Protein AF-A0A9D4ADE6-F1 (afdb_monomer)

InterPro domains:
  IPR025558 Domain of unknown function DUF4283 [PF14111] (2-45)
  IPR040256 Uncharacterized protein At4g02000-like [PTHR31286] (1-154)

Organism: NCBI:txid47602

Solvent-accessible surface area (backbone atoms only — not comparable to full-atom values): 11935 Å² total; per-residue (Å²): 85,83,62,52,86,92,42,68,57,83,88,74,94,46,69,69,59,47,49,46,61,66,66,76,55,84,42,73,58,96,92,38,82,46,88,75,76,80,92,55,93,86,67,56,60,85,54,95,62,59,67,68,59,54,52,51,52,49,56,58,38,47,75,69,19,57,64,77,44,80,40,81,69,80,61,93,85,62,95,69,90,64,78,48,66,46,56,55,64,67,64,93,41,57,54,76,36,65,48,77,56,96,90,41,80,43,82,42,64,39,73,95,60,96,42,58,10,49,80,68,32,30,54,80,42,47,56,92,75,34,70,67,63,60,52,54,56,54,61,64,64,65,76,78,73,84,85,88,85,88,88,87,88,86,77,92,71,83,70,73,79,78,77,75,55,89,72,60,40,52,76,76,38,44,62,79,83,86,125

Secondary structure (DSSP, 8-state):
-B-STT-B----S-HHHHHHHHHS--EEETTEEE------TT--TT-SS-HHHHHHHHHHHHHHSEEEEEE----TT------EEEEE--TTS----EEEETTEEEE-PBSS---B-TTT--BSS-GGG-HHHHHHHHHHHTTSS--------------------TTSS-GGGB-----

Sequence (179 aa):
MDIDNGYYLAKFQNLTDLEKVLSQGPWIVYEQYLTVQPWSIEFSPLQLYPDMVIKILWEIGGIIGRVAKLDFNTNNGVRDRFTRMAAYVNLGKALISQILINGVLQKIEYEYLPTVCFSCGHYGYNQEICPNLVKDQRRTTEDITGEKMIQENRPEQRESTVITNSNAYGPWMLVERRN

Radius of gyration: 24.68 Å; Cα contacts (8 Å, |Δi|>4): 161; chains: 1; bounding box: 54×47×75 Å

Mean predicted aligned error: 14.04 Å

Foldseek 3Di:
DDPDLPDDDDDDPDPVVVCCVQPVDFDADPNDTDDDDDDDPPDDSPDPDDPVVVVVVCVVVVVQAHWDDKDPDPDPDDPDPDIDTDHDHDLVAAGQQWDADPNDIDGAADEPQPAAAQQGRHGDHYVVPDPVVVVVVVVVVVPPDDDDDDDDDDDDDPDPPPPPPVRRGDPRNYDDDPD

pLDDT: mean 76.36, std 19.89, range [29.14, 95.44]

Structure (mmCIF, N/CA/C/O backbone):
data_AF-A0A9D4ADE6-F1
#
_entry.id   AF-A0A9D4ADE6-F1
#
loop_
_atom_site.group_PDB
_atom_site.id
_atom_site.type_symbol
_atom_site.label_atom_id
_atom_site.label_alt_id
_atom_site.label_comp_id
_atom_site.label_asym_id
_atom_site.label_entity_id
_atom_site.label_seq_id
_atom_site.pdbx_PDB_ins_code
_atom_site.Cartn_x
_atom_site.Cartn_y
_atom_site.Cartn_z
_atom_site.occupancy
_atom_site.B_iso_or_equiv
_atom_site.auth_seq_id
_atom_site.auth_comp_id
_atom_site.auth_asym_id
_atom_site.auth_atom_id
_atom_site.pdbx_PDB_mode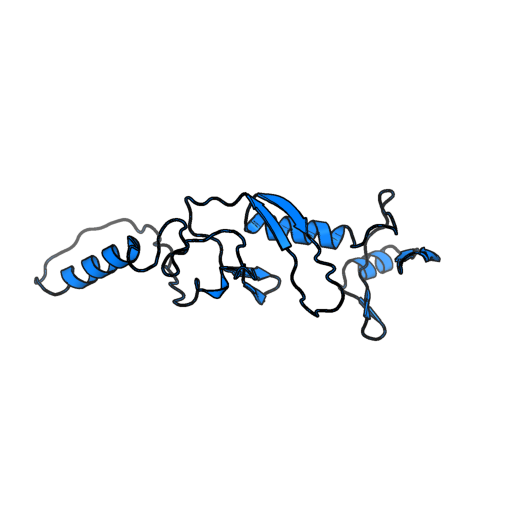l_num
ATOM 1 N N . MET A 1 1 ? 13.251 -8.673 -28.484 1.00 86.44 1 MET A N 1
ATOM 2 C CA . MET A 1 1 ? 12.392 -9.777 -28.958 1.00 86.44 1 MET A CA 1
ATOM 3 C C . MET A 1 1 ? 11.053 -9.613 -28.273 1.00 86.44 1 MET A C 1
ATOM 5 O O . MET A 1 1 ? 11.057 -9.477 -27.059 1.00 86.44 1 MET A O 1
ATOM 9 N N . ASP A 1 2 ? 9.965 -9.525 -29.031 1.00 89.69 2 ASP A N 1
ATOM 10 C CA . ASP A 1 2 ? 8.607 -9.513 -28.471 1.00 89.69 2 ASP A CA 1
ATOM 11 C C . ASP A 1 2 ? 8.291 -10.897 -27.879 1.00 89.69 2 ASP A C 1
ATOM 13 O O . ASP A 1 2 ? 8.692 -11.909 -28.462 1.00 89.69 2 ASP A O 1
ATOM 17 N N . ILE A 1 3 ? 7.678 -10.927 -26.696 1.00 88.25 3 ILE A N 1
ATOM 18 C CA . ILE A 1 3 ? 7.304 -12.147 -25.965 1.00 88.25 3 ILE A CA 1
ATOM 19 C C . ILE A 1 3 ? 5.828 -12.126 -25.524 1.00 88.25 3 ILE A C 1
ATOM 21 O O . ILE A 1 3 ? 5.476 -12.799 -24.556 1.00 88.25 3 ILE A O 1
ATOM 25 N N . ASP A 1 4 ? 4.989 -11.380 -26.252 1.00 83.19 4 ASP A N 1
ATOM 26 C CA . ASP A 1 4 ? 3.543 -11.193 -26.064 1.00 83.19 4 ASP A CA 1
ATOM 27 C C . ASP A 1 4 ? 3.136 -10.306 -24.870 1.00 83.19 4 ASP A C 1
ATOM 29 O O . ASP A 1 4 ? 3.925 -9.970 -23.986 1.00 83.19 4 ASP A O 1
ATOM 33 N N . ASN A 1 5 ? 1.864 -9.880 -24.864 1.00 82.56 5 ASN A N 1
ATOM 34 C CA . ASN A 1 5 ? 1.231 -9.044 -23.830 1.00 82.56 5 ASN A CA 1
ATOM 35 C C . ASN A 1 5 ? 1.978 -7.735 -23.503 1.00 82.56 5 ASN A C 1
ATOM 37 O O . ASN A 1 5 ? 1.925 -7.237 -22.381 1.00 82.56 5 ASN A O 1
ATOM 41 N N . GLY A 1 6 ? 2.657 -7.149 -24.496 1.00 82.12 6 GLY A N 1
ATOM 42 C CA . GLY A 1 6 ? 3.393 -5.893 -24.329 1.00 82.12 6 GLY A CA 1
ATOM 43 C C . GLY A 1 6 ? 4.728 -6.041 -23.595 1.00 82.12 6 GLY A C 1
ATOM 44 O O . GLY A 1 6 ? 5.323 -5.033 -23.211 1.00 82.12 6 GLY A O 1
ATOM 45 N N . TYR A 1 7 ? 5.213 -7.273 -23.413 1.00 85.81 7 TYR A N 1
ATOM 46 C CA . TYR A 1 7 ? 6.524 -7.558 -22.847 1.00 85.81 7 TYR A CA 1
ATOM 47 C C . TYR A 1 7 ? 7.576 -7.771 -23.936 1.00 85.81 7 TYR A C 1
ATOM 49 O O . TYR A 1 7 ? 7.329 -8.370 -24.979 1.00 85.81 7 TYR A O 1
ATOM 57 N N . TYR A 1 8 ? 8.798 -7.318 -23.657 1.00 88.94 8 TYR A N 1
ATOM 58 C CA . TYR A 1 8 ? 9.921 -7.428 -24.580 1.00 88.94 8 TYR A CA 1
ATOM 59 C C . TYR A 1 8 ? 11.164 -7.927 -23.851 1.00 88.94 8 TYR A C 1
ATOM 61 O O . TYR A 1 8 ? 11.533 -7.422 -22.792 1.00 88.94 8 TYR A O 1
ATOM 69 N N . LEU A 1 9 ? 11.861 -8.885 -24.459 1.00 90.62 9 LEU A N 1
ATOM 70 C CA . LEU A 1 9 ? 13.174 -9.331 -24.017 1.00 90.62 9 LEU A CA 1
ATOM 71 C C . LEU A 1 9 ? 14.273 -8.506 -24.698 1.00 90.62 9 LEU A C 1
ATOM 73 O O . LEU A 1 9 ? 14.378 -8.485 -25.932 1.00 90.62 9 LEU A O 1
ATOM 77 N N . ALA A 1 10 ? 15.117 -7.872 -23.887 1.00 90.88 10 ALA A N 1
ATOM 78 C CA . ALA A 1 10 ? 16.318 -7.167 -24.318 1.00 90.88 10 ALA A CA 1
ATOM 79 C C . ALA A 1 10 ? 17.566 -7.904 -23.816 1.00 90.88 10 ALA A C 1
ATOM 81 O O . ALA A 1 10 ? 17.638 -8.306 -22.656 1.00 90.88 10 ALA A O 1
ATOM 82 N N . LYS A 1 11 ? 18.557 -8.084 -24.695 1.00 92.69 11 LYS A N 1
ATOM 83 C CA . LYS A 1 11 ? 19.847 -8.696 -24.359 1.00 92.69 11 LYS A CA 1
ATOM 84 C C . LYS A 1 11 ? 20.942 -7.648 -24.493 1.00 92.69 11 LYS A C 1
ATOM 86 O O . LYS A 1 11 ? 21.087 -7.045 -25.552 1.00 92.69 11 LYS A O 1
ATOM 91 N N . PHE A 1 12 ? 21.730 -7.483 -23.440 1.00 92.00 12 PHE A N 1
ATOM 92 C CA . PHE A 1 12 ? 22.852 -6.552 -23.400 1.00 92.00 12 PHE A CA 1
ATOM 93 C C . PHE A 1 12 ? 24.166 -7.317 -23.565 1.00 92.00 12 PHE A C 1
ATOM 95 O O . PHE A 1 12 ? 24.319 -8.419 -23.039 1.00 92.00 12 PHE A O 1
ATOM 102 N N . GLN A 1 13 ? 25.106 -6.748 -24.320 1.00 94.38 13 GLN A N 1
ATOM 103 C CA . GLN A 1 13 ? 26.466 -7.291 -24.454 1.00 94.38 13 GLN A CA 1
ATOM 104 C C . GLN A 1 13 ? 27.413 -6.735 -23.382 1.00 94.38 13 GLN A C 1
ATOM 106 O O . GLN A 1 13 ? 28.412 -7.368 -23.057 1.00 94.38 13 GLN A O 1
ATOM 111 N N . ASN A 1 14 ? 27.089 -5.563 -22.832 1.00 95.44 14 ASN A N 1
ATOM 112 C CA . ASN A 1 14 ? 27.882 -4.860 -21.837 1.00 95.44 14 ASN A CA 1
ATOM 113 C C . ASN A 1 14 ? 27.137 -4.824 -20.497 1.00 95.44 14 ASN A C 1
ATOM 115 O O . ASN A 1 14 ? 25.989 -4.378 -20.434 1.00 95.44 14 ASN A O 1
ATOM 119 N N . LEU A 1 15 ? 27.806 -5.269 -19.431 1.00 93.00 15 LEU A N 1
ATOM 120 C CA . LEU A 1 15 ? 27.272 -5.250 -18.069 1.00 93.00 15 LEU A CA 1
ATOM 121 C C . LEU A 1 15 ? 26.939 -3.821 -17.616 1.00 93.00 15 LEU A C 1
ATOM 123 O O . LEU A 1 15 ? 25.891 -3.597 -17.025 1.00 93.00 15 LEU A O 1
ATOM 127 N N . THR A 1 16 ? 27.781 -2.847 -17.962 1.00 94.75 16 THR A N 1
ATOM 128 C CA . THR A 1 16 ? 27.583 -1.441 -17.596 1.00 94.75 16 THR A CA 1
ATOM 129 C C . THR A 1 16 ? 26.286 -0.883 -18.177 1.00 94.75 16 THR A C 1
ATOM 131 O O . THR A 1 16 ? 25.595 -0.109 -17.522 1.00 94.75 16 THR A O 1
ATOM 134 N N . ASP A 1 17 ? 25.927 -1.271 -19.403 1.00 93.00 17 ASP A N 1
ATOM 135 C CA . ASP A 1 17 ? 24.688 -0.806 -20.033 1.00 93.00 17 ASP A CA 1
ATOM 136 C C . ASP A 1 17 ? 23.465 -1.480 -19.405 1.00 93.00 17 ASP A C 1
ATOM 138 O O . ASP A 1 17 ? 22.466 -0.810 -19.150 1.00 93.00 17 ASP A O 1
ATOM 142 N N . LEU A 1 18 ? 23.567 -2.772 -19.072 1.00 90.94 18 LEU A N 1
ATOM 143 C CA . LEU A 1 18 ? 22.539 -3.478 -18.306 1.00 90.94 18 LEU A CA 1
ATOM 144 C C . LEU A 1 18 ? 22.307 -2.814 -16.939 1.00 90.94 18 LEU A C 1
ATOM 146 O O . LEU A 1 18 ? 21.165 -2.550 -16.572 1.00 90.94 18 LEU A O 1
ATOM 150 N N . GLU A 1 19 ? 23.376 -2.513 -16.200 1.00 90.88 19 GLU A N 1
ATOM 151 C CA . GLU A 1 19 ? 23.294 -1.859 -14.892 1.00 90.88 19 GLU A CA 1
ATOM 152 C C . GLU A 1 19 ? 22.664 -0.473 -14.990 1.00 90.88 19 GLU A C 1
ATOM 154 O O . GLU A 1 19 ? 21.792 -0.142 -14.186 1.00 90.88 19 GLU A O 1
ATOM 159 N N . LYS A 1 20 ? 23.038 0.330 -15.993 1.00 90.94 20 LYS A N 1
ATOM 160 C CA . LYS A 1 20 ? 22.393 1.627 -16.243 1.00 90.94 20 LYS A CA 1
ATOM 161 C C . LYS A 1 20 ? 20.901 1.464 -16.505 1.00 90.94 20 LYS A C 1
ATOM 163 O O . LYS A 1 20 ? 20.105 2.174 -15.900 1.00 90.94 20 LYS A O 1
ATOM 168 N N . VAL A 1 21 ? 20.522 0.511 -17.355 1.00 89.69 21 VAL A N 1
ATOM 169 C CA . VAL A 1 21 ? 19.117 0.263 -17.698 1.00 89.69 21 VAL A CA 1
ATOM 170 C C . VAL A 1 21 ? 18.300 -0.208 -16.486 1.00 89.69 21 VAL A C 1
ATOM 172 O O . VAL A 1 21 ? 17.149 0.194 -16.332 1.00 89.69 21 VAL A O 1
ATOM 175 N N . LEU A 1 22 ? 18.893 -0.991 -15.582 1.00 88.00 22 LEU A N 1
ATOM 176 C CA . LEU A 1 22 ? 18.226 -1.455 -14.361 1.00 88.00 22 LEU A CA 1
ATOM 177 C C . LEU A 1 22 ? 18.173 -0.405 -13.238 1.00 88.00 22 LEU A C 1
ATOM 179 O O . LEU A 1 22 ? 17.222 -0.401 -12.461 1.00 88.00 22 LEU A O 1
ATOM 183 N N . SER A 1 23 ? 19.182 0.463 -13.120 1.00 85.44 23 SER A N 1
ATOM 184 C CA . SER A 1 23 ? 19.344 1.366 -11.966 1.00 85.44 23 SER A CA 1
ATOM 185 C C . SER A 1 23 ? 18.889 2.804 -12.202 1.00 85.44 23 SER A C 1
ATOM 187 O O . SER A 1 23 ? 18.510 3.480 -11.248 1.00 85.44 23 SER A O 1
ATOM 189 N N . GLN A 1 24 ? 18.907 3.295 -13.445 1.00 84.44 24 GLN A N 1
ATOM 190 C CA . GLN A 1 24 ? 18.664 4.716 -13.740 1.00 84.44 24 GLN A CA 1
ATOM 191 C C . GLN A 1 24 ? 17.183 5.098 -13.845 1.00 84.44 24 GLN A C 1
ATOM 193 O O . GLN A 1 24 ? 16.857 6.231 -14.193 1.00 84.44 24 GLN A O 1
ATOM 198 N N . GLY A 1 25 ? 16.293 4.200 -13.429 1.00 68.31 25 GLY A N 1
ATOM 199 C CA . GLY A 1 25 ? 14.941 4.562 -13.030 1.00 68.31 25 GLY A CA 1
ATOM 200 C C . GLY A 1 25 ? 13.861 4.243 -14.059 1.00 68.31 25 GLY A C 1
ATOM 201 O O . GLY A 1 25 ? 14.092 3.499 -15.012 1.00 68.31 25 GLY A O 1
ATOM 202 N N . PRO A 1 26 ? 12.637 4.741 -13.819 1.00 69.62 26 PRO A N 1
ATOM 203 C CA . PRO A 1 26 ? 11.502 4.458 -14.679 1.00 69.62 26 PRO A CA 1
ATOM 204 C C . PRO A 1 26 ? 11.725 5.086 -16.055 1.00 69.62 26 PRO A C 1
ATOM 206 O O . PRO A 1 26 ? 11.935 6.293 -16.183 1.00 69.62 26 PRO A O 1
ATOM 209 N N . TRP A 1 27 ? 11.661 4.256 -17.089 1.00 86.44 27 TRP A N 1
ATOM 210 C CA . TRP A 1 27 ? 11.875 4.679 -18.465 1.00 86.44 27 TRP A CA 1
ATOM 211 C C . TRP A 1 27 ? 10.563 5.211 -19.034 1.00 86.44 27 TRP A C 1
ATOM 213 O O . TRP A 1 27 ? 9.525 4.568 -18.899 1.00 86.44 27 TRP A O 1
ATOM 223 N N . ILE A 1 28 ? 10.597 6.379 -19.673 1.00 84.44 28 ILE A N 1
ATOM 224 C CA . ILE A 1 28 ? 9.444 6.929 -20.392 1.00 84.44 28 ILE A CA 1
ATOM 225 C C . ILE A 1 28 ? 9.796 6.972 -21.872 1.00 84.44 28 ILE A C 1
ATOM 227 O O . ILE A 1 28 ? 10.774 7.608 -22.264 1.00 84.44 28 ILE A O 1
ATOM 231 N N . VAL A 1 29 ? 8.991 6.307 -22.694 1.00 83.94 29 VAL A N 1
ATOM 232 C CA . VAL A 1 29 ? 9.131 6.302 -24.152 1.00 83.94 29 VAL A CA 1
ATOM 233 C C . VAL A 1 29 ? 7.770 6.652 -24.738 1.00 83.94 29 VAL A C 1
ATOM 235 O O . VAL A 1 29 ? 6.783 5.999 -24.425 1.00 83.94 29 VAL A O 1
ATOM 238 N N . TYR A 1 30 ? 7.701 7.721 -25.536 1.00 85.06 30 TYR A N 1
ATOM 239 C CA . TYR A 1 30 ? 6.442 8.249 -26.088 1.00 85.06 30 TYR A CA 1
ATOM 240 C C . TYR A 1 30 ? 5.331 8.431 -25.037 1.00 85.06 30 TYR A C 1
ATOM 242 O O . TYR A 1 30 ? 4.198 8.008 -25.241 1.00 85.06 30 TYR A O 1
ATOM 250 N N . GLU A 1 31 ? 5.674 9.035 -23.893 1.00 82.44 31 GLU A N 1
ATOM 251 C CA . GLU A 1 31 ? 4.751 9.284 -22.766 1.00 82.44 31 GLU A CA 1
ATOM 252 C C . GLU A 1 31 ? 4.188 8.016 -22.095 1.00 82.44 31 GLU A C 1
ATOM 254 O O . GLU A 1 31 ? 3.309 8.096 -21.237 1.00 82.44 31 GLU A O 1
ATOM 259 N N . GLN A 1 32 ? 4.726 6.841 -22.429 1.00 78.00 32 GLN A N 1
ATOM 260 C CA . GLN A 1 32 ? 4.387 5.573 -21.794 1.00 78.00 32 GLN A CA 1
ATOM 261 C C . GLN A 1 32 ? 5.502 5.138 -20.846 1.00 78.00 32 GLN A C 1
ATOM 263 O O . GLN A 1 32 ? 6.686 5.193 -21.184 1.00 78.00 32 GLN A O 1
ATOM 268 N N . TYR A 1 33 ? 5.114 4.692 -19.652 1.00 82.38 33 TYR A N 1
ATOM 269 C CA . TYR A 1 33 ? 6.042 4.142 -18.671 1.00 82.38 33 TYR A CA 1
ATOM 270 C C . TYR A 1 33 ? 6.431 2.714 -19.045 1.00 82.38 33 TYR A C 1
ATOM 272 O O . TYR A 1 33 ? 5.575 1.850 -19.224 1.00 82.38 33 TYR A O 1
ATOM 280 N N . LEU A 1 34 ? 7.731 2.457 -19.086 1.00 84.12 34 LEU A N 1
ATOM 281 C CA . LEU A 1 34 ? 8.311 1.134 -19.228 1.00 84.12 34 LEU A CA 1
ATOM 282 C C . LEU A 1 34 ? 8.868 0.691 -17.879 1.00 84.12 34 LEU A C 1
ATOM 284 O O . LEU A 1 34 ? 9.683 1.374 -17.253 1.00 84.12 34 LEU A O 1
ATOM 288 N N . THR A 1 35 ? 8.434 -0.488 -17.449 1.00 82.69 35 THR A N 1
ATOM 289 C CA . THR A 1 35 ? 9.023 -1.171 -16.299 1.00 82.69 35 THR A CA 1
ATOM 290 C C . THR A 1 35 ? 10.087 -2.125 -16.810 1.00 82.69 35 THR A C 1
ATOM 292 O O . THR A 1 35 ? 9.816 -2.959 -17.672 1.00 82.69 35 THR A O 1
ATOM 295 N N . VAL A 1 36 ? 11.297 -2.004 -16.277 1.00 87.50 36 VAL A N 1
ATOM 296 C CA . VAL A 1 36 ? 12.418 -2.884 -16.603 1.00 87.50 36 VAL A CA 1
ATOM 297 C C . VAL A 1 36 ? 12.705 -3.746 -15.384 1.00 87.50 36 VAL A C 1
ATOM 299 O O . VAL A 1 36 ? 12.769 -3.244 -14.266 1.00 87.50 36 VAL A O 1
ATOM 302 N N . GLN A 1 37 ? 12.895 -5.044 -15.602 1.00 85.69 37 GLN A N 1
ATOM 303 C CA . GLN A 1 37 ? 13.350 -5.974 -14.575 1.00 85.69 37 GLN A CA 1
ATOM 304 C C . GLN A 1 37 ? 14.353 -6.974 -15.166 1.00 85.69 37 GLN A C 1
ATOM 306 O O . GLN A 1 37 ? 14.330 -7.210 -16.379 1.00 85.69 37 GLN A O 1
ATOM 311 N N . PRO A 1 38 ? 15.228 -7.580 -14.343 1.00 88.56 38 PRO A N 1
ATOM 312 C CA . PRO A 1 38 ? 16.053 -8.700 -14.776 1.00 88.56 38 PRO A CA 1
ATOM 313 C C . PRO A 1 38 ? 15.187 -9.851 -15.296 1.00 88.56 38 PRO A C 1
ATOM 315 O O . PRO A 1 38 ? 14.091 -10.095 -14.790 1.00 88.56 38 PRO A O 1
ATOM 318 N N . TRP A 1 39 ? 15.689 -10.577 -16.293 1.00 86.88 39 TRP A N 1
ATOM 319 C CA . TRP A 1 39 ? 15.002 -11.768 -16.781 1.00 86.88 39 TRP A CA 1
ATOM 320 C C . TRP A 1 39 ? 14.937 -12.839 -15.683 1.00 86.88 39 TRP A C 1
ATOM 322 O O . TRP A 1 39 ? 15.930 -13.096 -15.001 1.00 86.88 39 TRP A O 1
ATOM 332 N N . SER A 1 40 ? 13.772 -13.472 -15.544 1.00 83.25 40 SER A N 1
ATOM 333 C CA . SER A 1 40 ? 13.529 -14.585 -14.628 1.00 83.25 40 SER A CA 1
ATOM 334 C C . SER A 1 40 ? 12.921 -15.752 -15.397 1.00 83.25 40 SER A C 1
ATOM 336 O O . SER A 1 40 ? 12.081 -15.545 -16.270 1.00 83.25 40 SER A O 1
ATOM 338 N N . ILE A 1 41 ? 13.304 -16.980 -15.045 1.00 84.44 41 ILE A N 1
ATOM 339 C CA . ILE A 1 41 ? 12.688 -18.196 -15.596 1.00 84.44 41 ILE A CA 1
ATOM 340 C C . ILE A 1 41 ? 11.230 -18.369 -15.143 1.00 84.44 41 ILE A C 1
ATOM 342 O O . ILE A 1 41 ? 10.451 -19.035 -15.814 1.00 84.44 41 ILE A O 1
ATOM 346 N N . GLU A 1 42 ? 10.862 -17.747 -14.021 1.00 82.81 42 GLU A N 1
ATOM 347 C CA . GLU A 1 42 ? 9.503 -17.750 -13.467 1.00 82.81 42 GLU A CA 1
ATOM 348 C C . GLU A 1 42 ? 8.598 -16.708 -14.144 1.00 82.81 42 GLU A C 1
ATOM 350 O O . GLU A 1 42 ? 7.398 -16.664 -13.880 1.00 82.81 42 GLU A O 1
ATOM 355 N N . PHE A 1 43 ? 9.159 -15.873 -15.028 1.00 82.69 43 PHE A N 1
ATOM 356 C CA . PHE A 1 43 ? 8.407 -14.846 -15.736 1.00 82.69 43 PHE A CA 1
ATOM 357 C C . PHE A 1 43 ? 7.341 -15.469 -16.646 1.00 82.69 43 PHE A C 1
ATOM 359 O O . PHE A 1 43 ? 7.635 -16.337 -17.471 1.00 82.69 43 PHE A O 1
ATOM 366 N N . SER A 1 44 ? 6.113 -14.955 -16.555 1.00 81.12 44 SER A N 1
ATOM 367 C CA . SER A 1 44 ? 5.015 -15.324 -17.443 1.00 81.12 44 SER A CA 1
ATOM 368 C C . SER A 1 44 ? 4.402 -14.075 -18.076 1.00 81.12 44 SER A C 1
ATOM 370 O O . SER A 1 44 ? 3.949 -13.196 -17.343 1.00 81.12 44 SER A O 1
ATOM 372 N N . PRO A 1 45 ? 4.292 -13.996 -19.416 1.00 77.88 45 PRO A N 1
ATOM 373 C CA . PRO A 1 45 ? 3.636 -12.867 -20.076 1.00 77.88 45 PRO A CA 1
ATOM 374 C C . PRO A 1 45 ? 2.133 -12.808 -19.770 1.00 77.88 45 PRO A C 1
ATOM 376 O O . PRO A 1 45 ? 1.498 -11.785 -19.995 1.00 77.88 45 PRO A O 1
ATOM 379 N N . LEU A 1 46 ? 1.540 -13.884 -19.238 1.00 78.19 46 LEU A N 1
ATOM 380 C CA . LEU A 1 46 ? 0.140 -13.918 -18.801 1.00 78.19 46 LEU A CA 1
ATOM 381 C C . LEU A 1 46 ? -0.090 -13.198 -17.463 1.00 78.19 46 LEU A C 1
ATOM 383 O O . LEU A 1 46 ? -1.236 -13.015 -17.051 1.00 78.19 46 LEU A O 1
ATOM 387 N N . GLN A 1 47 ? 0.977 -12.812 -16.764 1.00 72.31 47 GLN A N 1
ATOM 388 C CA . GLN A 1 47 ? 0.872 -12.066 -15.522 1.00 72.31 47 GLN A CA 1
ATOM 389 C C . GLN A 1 47 ? 0.440 -10.625 -15.816 1.00 72.31 47 GLN A C 1
ATOM 391 O O . GLN A 1 47 ? 1.063 -9.925 -16.604 1.00 72.31 47 GLN A O 1
ATOM 396 N N . LEU A 1 48 ? -0.633 -10.169 -15.166 1.00 68.00 48 LEU A N 1
ATOM 397 C CA . LEU A 1 48 ? -1.216 -8.842 -15.412 1.00 68.00 48 LEU A CA 1
ATOM 398 C C . LEU A 1 48 ? -0.326 -7.681 -14.932 1.00 68.00 48 LEU A C 1
ATOM 400 O O . LEU A 1 48 ? -0.497 -6.550 -15.382 1.00 68.00 48 LEU A O 1
ATOM 404 N N . TYR A 1 49 ? 0.604 -7.949 -14.008 1.00 73.38 49 TYR A N 1
ATOM 405 C CA . TYR A 1 49 ? 1.481 -6.948 -13.402 1.00 73.38 49 TYR A CA 1
ATOM 406 C C . TYR A 1 49 ? 2.895 -7.507 -13.213 1.00 73.38 49 TYR A C 1
ATOM 408 O O . TYR A 1 49 ? 3.026 -8.670 -12.829 1.00 73.38 49 TYR A O 1
ATOM 416 N N . PRO A 1 50 ? 3.954 -6.699 -13.410 1.00 74.81 50 PRO A N 1
ATOM 417 C CA . PRO A 1 50 ? 5.323 -7.129 -13.134 1.00 74.81 50 PRO A CA 1
ATOM 418 C C . PRO A 1 50 ? 5.511 -7.562 -11.671 1.00 74.81 50 PRO A C 1
ATOM 420 O O . PRO A 1 50 ? 5.032 -6.884 -10.758 1.00 74.81 50 PRO A O 1
ATOM 423 N N . ASP A 1 51 ? 6.292 -8.619 -11.433 1.00 76.38 51 ASP A N 1
ATOM 424 C CA . ASP A 1 51 ? 6.623 -9.115 -10.085 1.00 76.38 51 ASP A CA 1
ATOM 425 C C . ASP A 1 51 ? 7.155 -8.026 -9.156 1.00 76.38 51 ASP A C 1
ATOM 427 O O . ASP A 1 51 ? 6.853 -8.008 -7.964 1.00 76.38 51 ASP A O 1
ATOM 431 N N . MET A 1 52 ? 7.939 -7.090 -9.696 1.00 76.81 52 MET A N 1
ATOM 432 C CA . MET A 1 52 ? 8.464 -5.967 -8.926 1.00 76.81 52 MET A CA 1
ATOM 433 C C . MET A 1 52 ? 7.346 -5.092 -8.344 1.00 76.81 52 MET A C 1
ATOM 435 O O . MET A 1 52 ? 7.427 -4.697 -7.183 1.00 76.81 52 MET A O 1
ATOM 439 N N . VAL A 1 53 ? 6.281 -4.834 -9.110 1.00 79.94 53 VAL A N 1
ATOM 440 C CA . VAL A 1 53 ? 5.123 -4.052 -8.647 1.00 79.94 53 VAL A CA 1
ATOM 441 C C . VAL A 1 53 ? 4.407 -4.797 -7.524 1.00 79.94 53 VAL A C 1
ATOM 443 O O . VAL A 1 53 ? 4.101 -4.208 -6.489 1.00 79.94 53 VAL A O 1
ATOM 446 N N . ILE A 1 54 ? 4.205 -6.106 -7.692 1.00 83.44 54 ILE A N 1
ATOM 447 C CA . ILE A 1 54 ? 3.594 -6.969 -6.674 1.00 83.44 54 ILE A CA 1
ATOM 448 C C . ILE A 1 54 ? 4.428 -6.941 -5.386 1.00 83.44 54 ILE A C 1
ATOM 450 O O . ILE A 1 54 ? 3.878 -6.702 -4.313 1.00 83.44 54 ILE A O 1
ATOM 454 N N . LYS A 1 55 ? 5.752 -7.117 -5.480 1.00 85.94 55 LYS A N 1
ATOM 455 C CA . LYS A 1 55 ? 6.670 -7.082 -4.329 1.00 85.94 55 LYS A CA 1
ATOM 456 C C . LYS A 1 55 ? 6.623 -5.741 -3.597 1.00 85.94 55 LYS A C 1
ATOM 458 O O . LYS A 1 55 ? 6.476 -5.729 -2.381 1.00 85.94 55 LYS A O 1
ATOM 463 N N . ILE A 1 56 ? 6.671 -4.622 -4.321 1.00 86.31 56 ILE A N 1
ATOM 464 C CA . ILE A 1 56 ? 6.586 -3.281 -3.721 1.00 86.31 56 ILE A CA 1
ATOM 465 C C . ILE A 1 56 ? 5.268 -3.104 -2.957 1.00 86.31 56 ILE A C 1
ATOM 467 O O . ILE A 1 56 ? 5.267 -2.598 -1.838 1.00 86.31 5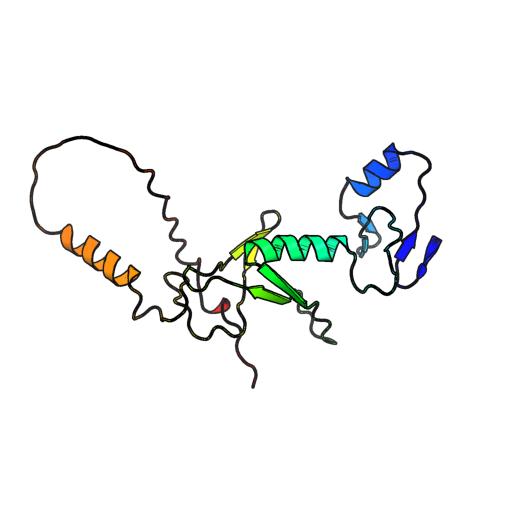6 ILE A O 1
ATOM 471 N N . LEU A 1 57 ? 4.145 -3.547 -3.526 1.00 89.38 57 LEU A N 1
ATOM 472 C CA . LEU A 1 57 ? 2.840 -3.452 -2.867 1.00 89.38 57 LEU A CA 1
ATOM 473 C C . LEU A 1 57 ? 2.734 -4.347 -1.629 1.00 89.38 57 LEU A C 1
ATOM 475 O O . LEU A 1 57 ? 2.095 -3.951 -0.655 1.00 89.38 57 LEU A O 1
ATOM 479 N N . TRP A 1 58 ? 3.374 -5.517 -1.643 1.00 92.25 58 TRP A N 1
ATOM 480 C CA . TRP A 1 58 ? 3.497 -6.375 -0.465 1.00 92.25 58 TRP A CA 1
ATOM 481 C C . TRP A 1 58 ? 4.287 -5.697 0.657 1.00 92.25 58 TRP A C 1
ATOM 483 O O . TRP A 1 58 ? 3.825 -5.706 1.796 1.00 92.25 58 TRP A O 1
ATOM 493 N N . GLU A 1 59 ? 5.420 -5.066 0.344 1.00 92.31 59 GLU A N 1
ATOM 494 C CA . GLU A 1 59 ? 6.228 -4.327 1.326 1.00 92.31 59 GLU A CA 1
ATOM 495 C C . GLU A 1 59 ? 5.468 -3.125 1.898 1.00 92.31 59 GLU A C 1
ATOM 497 O O . GLU A 1 59 ? 5.399 -2.944 3.114 1.00 92.31 59 GLU A O 1
ATOM 502 N N . ILE A 1 60 ? 4.818 -2.338 1.033 1.00 91.75 60 ILE A N 1
ATOM 503 C CA . ILE A 1 60 ? 3.967 -1.215 1.447 1.00 91.75 60 ILE A CA 1
ATOM 504 C C . ILE A 1 60 ? 2.836 -1.705 2.355 1.00 91.75 60 ILE A C 1
ATOM 506 O O . ILE A 1 60 ? 2.601 -1.135 3.420 1.00 91.75 60 ILE A O 1
ATOM 510 N N . GLY A 1 61 ? 2.142 -2.772 1.959 1.00 92.44 61 GLY A N 1
ATOM 511 C CA . GLY A 1 61 ? 1.079 -3.357 2.766 1.00 92.44 61 GLY A CA 1
ATOM 512 C C . GLY A 1 61 ? 1.584 -3.905 4.099 1.00 92.44 61 GLY A C 1
ATOM 513 O O . GLY A 1 61 ? 0.887 -3.778 5.102 1.00 92.44 61 GLY A O 1
ATOM 514 N N . GLY A 1 62 ? 2.819 -4.415 4.130 1.00 93.94 62 GLY A N 1
ATOM 515 C CA . GLY A 1 62 ? 3.526 -4.863 5.330 1.00 93.94 62 GLY A CA 1
ATOM 516 C C . GLY A 1 62 ? 3.663 -3.785 6.408 1.00 93.94 62 GLY A C 1
ATOM 517 O O . GLY A 1 62 ? 3.636 -4.105 7.596 1.00 93.94 62 GLY A O 1
ATOM 518 N N . ILE A 1 63 ? 3.735 -2.508 6.012 1.00 93.25 63 ILE A N 1
ATOM 519 C CA . ILE A 1 63 ? 3.733 -1.363 6.937 1.00 93.25 63 ILE A CA 1
ATOM 520 C C . ILE A 1 63 ? 2.390 -1.268 7.672 1.00 93.25 63 ILE A C 1
ATOM 522 O O . ILE A 1 63 ? 2.355 -0.959 8.862 1.00 93.25 63 ILE A O 1
ATOM 526 N N . ILE A 1 64 ? 1.288 -1.539 6.969 1.00 93.12 64 ILE A N 1
ATOM 527 C CA . ILE A 1 64 ? -0.080 -1.453 7.497 1.00 93.12 64 ILE A CA 1
ATOM 528 C C . ILE A 1 64 ? -0.400 -2.680 8.363 1.00 93.12 64 ILE A C 1
ATOM 530 O O . ILE A 1 64 ? -1.003 -2.567 9.432 1.00 93.12 64 ILE A O 1
ATOM 534 N N . GLY A 1 65 ? 0.002 -3.865 7.903 1.00 93.38 65 GLY A N 1
ATOM 535 C CA . GLY A 1 65 ? -0.251 -5.131 8.573 1.00 93.38 65 GLY A CA 1
ATOM 536 C C . GLY A 1 65 ? 0.237 -6.326 7.761 1.00 93.38 65 GLY A C 1
ATOM 537 O O . GLY A 1 65 ? 0.824 -6.192 6.691 1.00 93.38 65 GLY A O 1
ATOM 538 N N . ARG A 1 66 ? -0.023 -7.542 8.246 1.00 95.25 66 ARG A N 1
ATOM 539 C CA . ARG A 1 66 ? 0.343 -8.745 7.483 1.00 95.25 66 ARG A CA 1
ATOM 540 C C . ARG A 1 66 ? -0.582 -8.866 6.275 1.00 95.25 66 ARG A C 1
ATOM 542 O O . ARG A 1 66 ? -1.757 -9.186 6.441 1.00 95.25 66 ARG A O 1
ATOM 549 N N . VAL A 1 67 ? -0.056 -8.646 5.075 1.00 94.62 67 VAL A N 1
ATOM 550 C CA . VAL A 1 67 ? -0.821 -8.773 3.829 1.00 94.62 67 VAL A CA 1
ATOM 551 C C . VAL A 1 67 ? -1.249 -10.231 3.627 1.00 94.62 67 VAL A C 1
ATOM 553 O O . VAL A 1 67 ? -0.470 -11.165 3.816 1.00 94.62 67 VAL A O 1
ATOM 556 N N . ALA A 1 68 ? -2.520 -10.420 3.290 1.00 93.19 68 ALA A N 1
ATOM 557 C CA . ALA A 1 68 ? -3.125 -11.709 2.973 1.00 93.19 68 ALA A CA 1
ATOM 558 C C . ALA A 1 68 ? -3.409 -11.837 1.473 1.00 93.19 68 ALA A C 1
ATOM 560 O O . ALA A 1 68 ? -3.268 -12.918 0.904 1.00 93.19 68 ALA A O 1
ATOM 561 N N . LYS A 1 69 ? -3.820 -10.736 0.832 1.00 90.69 69 LYS A N 1
ATOM 562 C CA . LYS A 1 69 ? -4.169 -10.707 -0.590 1.00 90.69 69 LYS A CA 1
ATOM 563 C C . LYS A 1 69 ? -4.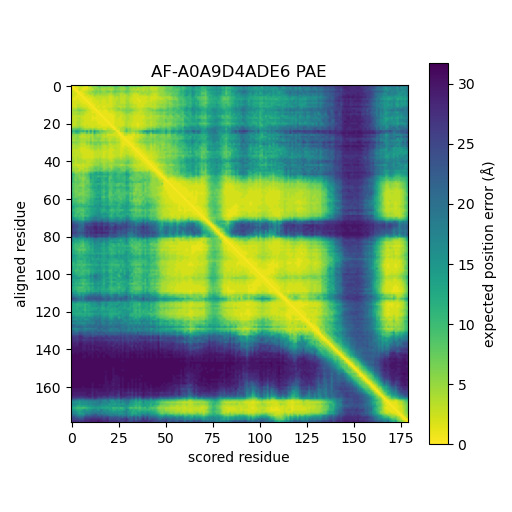001 -9.301 -1.160 1.00 90.69 69 LYS A C 1
ATOM 565 O O . LYS A 1 69 ? -4.390 -8.333 -0.512 1.00 90.69 69 LYS A O 1
ATOM 570 N N . LEU A 1 70 ? -3.488 -9.209 -2.384 1.00 88.62 70 LEU A N 1
ATOM 571 C CA . LEU A 1 70 ? -3.549 -7.996 -3.198 1.00 88.62 70 LEU A CA 1
ATOM 572 C C . LEU A 1 70 ? -4.714 -8.105 -4.181 1.00 88.62 70 LEU A C 1
ATOM 574 O O . LEU A 1 70 ? -4.941 -9.165 -4.768 1.00 88.62 70 LEU A O 1
ATOM 578 N N . ASP A 1 71 ? -5.450 -7.014 -4.335 1.00 84.00 71 ASP A N 1
ATOM 579 C CA . ASP A 1 71 ? -6.532 -6.868 -5.294 1.00 84.00 71 ASP A CA 1
ATOM 580 C C . ASP A 1 71 ? -6.221 -5.693 -6.224 1.00 84.00 71 ASP A C 1
ATOM 582 O O . ASP A 1 71 ? -6.253 -4.512 -5.857 1.00 84.00 71 ASP A O 1
ATOM 586 N N . PHE A 1 72 ? -5.870 -6.059 -7.449 1.00 72.94 72 PHE A N 1
ATOM 587 C CA . PHE A 1 72 ? -5.621 -5.133 -8.532 1.00 72.94 72 PHE A CA 1
ATOM 588 C C . PHE A 1 72 ? -6.951 -4.888 -9.233 1.00 72.94 72 PHE A C 1
ATOM 590 O O . PHE A 1 72 ? -7.325 -5.595 -10.171 1.00 72.94 72 PHE A O 1
ATOM 597 N N . ASN A 1 73 ? -7.711 -3.927 -8.711 1.00 62.94 73 ASN A N 1
ATOM 598 C CA . ASN A 1 73 ? -9.058 -3.666 -9.188 1.00 62.94 73 ASN A CA 1
ATOM 599 C C . ASN A 1 73 ? -9.014 -3.235 -10.667 1.00 62.94 73 ASN A C 1
ATOM 601 O O . ASN A 1 73 ? -8.646 -2.110 -10.993 1.00 62.94 73 ASN A O 1
ATOM 605 N N . THR A 1 74 ? -9.378 -4.148 -11.568 1.00 51.94 74 THR A N 1
ATOM 606 C CA . THR A 1 74 ? -9.470 -3.913 -13.016 1.00 51.94 74 THR A CA 1
ATOM 607 C C . THR A 1 74 ? -10.923 -3.606 -13.356 1.00 51.94 74 THR A C 1
ATOM 609 O O . THR A 1 74 ? -11.567 -4.356 -14.085 1.00 51.94 74 THR A O 1
ATOM 612 N N . ASN A 1 75 ? -11.515 -2.573 -12.749 1.00 44.91 75 ASN A N 1
ATOM 613 C CA . ASN A 1 75 ? -12.930 -2.317 -13.000 1.00 44.91 75 ASN A CA 1
ATOM 614 C C . ASN A 1 75 ? -13.114 -1.481 -14.274 1.00 44.91 75 ASN A C 1
ATOM 616 O O . ASN A 1 75 ? -12.700 -0.324 -14.355 1.00 44.91 75 ASN A O 1
ATOM 620 N N . ASN A 1 76 ? -13.723 -2.122 -15.272 1.00 48.00 76 ASN A N 1
ATOM 621 C CA . ASN A 1 76 ? -14.025 -1.648 -16.622 1.00 48.00 76 ASN A CA 1
ATOM 622 C C . ASN A 1 76 ? -14.648 -0.237 -16.666 1.00 48.00 76 ASN A C 1
ATOM 624 O O . ASN A 1 76 ? -15.867 -0.086 -16.697 1.00 48.00 76 ASN A O 1
ATOM 628 N N . GLY A 1 77 ? -13.812 0.799 -16.769 1.00 47.03 77 GLY A N 1
ATOM 629 C CA . GLY A 1 77 ? -14.235 2.115 -17.259 1.00 47.03 77 GLY A CA 1
ATOM 630 C C . GLY A 1 77 ? -14.306 3.250 -16.238 1.00 47.03 77 GLY A C 1
ATOM 631 O O . GLY A 1 77 ? -14.673 4.357 -16.626 1.00 47.03 77 GLY A O 1
ATOM 632 N N . VAL A 1 78 ? -13.907 3.043 -14.977 1.00 48.72 78 VAL A N 1
ATOM 633 C CA . VAL A 1 78 ? -13.755 4.146 -14.010 1.00 48.72 78 VAL A CA 1
ATOM 634 C C . VAL A 1 78 ? -12.285 4.306 -13.652 1.0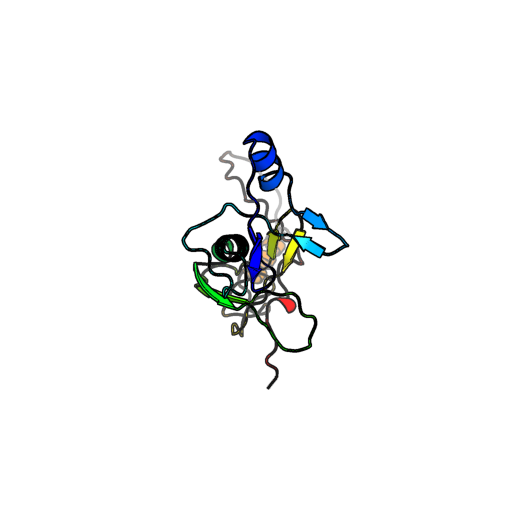0 48.72 78 VAL A C 1
ATOM 636 O O . VAL A 1 78 ? -11.600 3.363 -13.276 1.00 48.72 78 VAL A O 1
ATOM 639 N N . ARG A 1 79 ? -11.792 5.529 -13.826 1.00 48.75 79 ARG A N 1
ATOM 640 C CA . ARG A 1 79 ? -10.385 5.945 -13.801 1.00 48.75 79 ARG A CA 1
ATOM 641 C C . ARG A 1 79 ? -9.769 5.971 -12.392 1.00 48.75 79 ARG A C 1
ATOM 643 O O . ARG A 1 79 ? -8.912 6.815 -12.133 1.00 48.75 79 ARG A O 1
ATOM 650 N N . ASP A 1 80 ? -10.202 5.096 -11.492 1.00 50.81 80 ASP A N 1
ATOM 651 C CA . ASP A 1 80 ? -9.742 5.110 -10.108 1.00 50.81 80 ASP A CA 1
ATOM 652 C C . ASP A 1 80 ? -8.429 4.334 -9.951 1.00 50.81 80 ASP A C 1
ATOM 654 O O . ASP A 1 80 ? -8.333 3.138 -10.211 1.00 50.81 80 ASP A O 1
ATOM 658 N N . ARG A 1 81 ? -7.384 5.070 -9.554 1.00 68.06 81 ARG A N 1
ATOM 659 C CA . ARG A 1 81 ? -5.983 4.626 -9.459 1.00 68.06 81 ARG A CA 1
ATOM 660 C C . ARG A 1 81 ? -5.618 4.189 -8.039 1.00 68.06 81 ARG A C 1
ATOM 662 O O . ARG A 1 81 ? -4.656 4.702 -7.471 1.00 68.06 81 ARG A O 1
ATOM 669 N N . PHE A 1 82 ? -6.384 3.288 -7.437 1.00 74.25 82 PHE A N 1
ATOM 670 C CA . PHE A 1 82 ? -6.034 2.738 -6.125 1.00 74.25 82 PHE A CA 1
ATOM 671 C C . PHE A 1 82 ? -5.761 1.237 -6.211 1.00 74.25 82 PHE A C 1
ATOM 673 O O . PHE A 1 82 ? -6.310 0.527 -7.049 1.00 74.25 82 PHE A O 1
ATOM 680 N N . THR A 1 83 ? -4.892 0.753 -5.328 1.00 81.06 83 THR A N 1
ATOM 681 C CA . THR A 1 83 ? -4.690 -0.682 -5.102 1.00 81.06 83 THR A CA 1
ATOM 682 C C . THR A 1 83 ? -5.441 -1.071 -3.842 1.00 81.06 83 THR A C 1
ATOM 684 O O . THR A 1 83 ? -5.310 -0.392 -2.824 1.00 81.06 83 THR A O 1
ATOM 687 N N . ARG A 1 84 ? -6.209 -2.162 -3.895 1.00 88.50 84 ARG A N 1
ATOM 688 C CA . ARG A 1 84 ? -6.840 -2.742 -2.708 1.00 88.50 84 ARG A CA 1
ATOM 689 C C . ARG A 1 84 ? -5.979 -3.874 -2.178 1.00 88.50 84 ARG A C 1
ATOM 691 O O . ARG A 1 84 ? -5.319 -4.589 -2.928 1.00 88.50 84 ARG A O 1
ATOM 698 N N . MET A 1 85 ? -5.983 -4.051 -0.866 1.00 90.81 85 MET A N 1
ATOM 699 C CA . MET A 1 85 ? -5.330 -5.189 -0.234 1.00 90.81 85 MET A CA 1
ATOM 700 C C . MET A 1 85 ? -6.122 -5.640 0.983 1.00 90.81 85 MET A C 1
ATOM 702 O O . MET A 1 85 ? -6.666 -4.824 1.723 1.00 90.81 85 MET A O 1
ATOM 706 N N . ALA A 1 86 ? -6.161 -6.949 1.201 1.00 92.81 86 ALA A N 1
ATOM 707 C CA . ALA A 1 86 ? -6.607 -7.524 2.455 1.00 92.81 86 ALA A CA 1
ATOM 708 C C . ALA A 1 86 ? -5.379 -7.734 3.341 1.00 92.81 86 ALA A C 1
ATOM 710 O O . ALA A 1 86 ? -4.438 -8.427 2.940 1.00 92.81 86 ALA A O 1
ATOM 711 N N . ALA A 1 87 ? -5.392 -7.158 4.540 1.00 93.19 87 ALA A N 1
ATOM 712 C CA . ALA A 1 87 ? -4.312 -7.281 5.509 1.00 93.19 87 ALA A CA 1
ATOM 713 C C . ALA A 1 87 ? -4.862 -7.540 6.916 1.00 93.19 87 ALA A C 1
ATOM 715 O O . ALA A 1 87 ? -5.927 -7.050 7.290 1.00 93.19 87 ALA A O 1
ATOM 716 N N . TYR A 1 88 ? -4.114 -8.303 7.710 1.00 93.94 88 TYR A N 1
ATOM 717 C CA . TYR A 1 88 ? -4.373 -8.460 9.134 1.00 93.94 88 TYR A CA 1
ATOM 718 C C . TYR A 1 88 ? -3.839 -7.239 9.880 1.00 93.94 88 TYR A C 1
ATOM 720 O O . TYR A 1 88 ? -2.628 -7.005 9.907 1.00 93.94 88 TYR A O 1
ATOM 728 N N . VAL A 1 89 ? -4.743 -6.493 10.511 1.00 92.81 89 VAL A N 1
ATOM 729 C CA . VAL A 1 89 ? -4.434 -5.279 11.275 1.00 92.81 89 VAL A CA 1
ATOM 730 C C . VAL A 1 89 ? -4.690 -5.496 12.764 1.00 92.81 89 VAL A C 1
ATOM 732 O O . VAL A 1 89 ? -5.605 -6.219 13.157 1.00 92.81 89 VAL A O 1
ATOM 735 N N . ASN A 1 90 ? -3.867 -4.883 13.616 1.00 91.69 90 ASN A N 1
ATOM 736 C CA . ASN A 1 90 ? -4.020 -4.985 15.065 1.00 91.69 90 ASN A CA 1
ATOM 737 C C . ASN A 1 90 ? -4.978 -3.901 15.578 1.00 91.69 90 ASN A C 1
ATOM 739 O O . ASN A 1 90 ? -4.583 -2.751 15.749 1.00 91.69 90 ASN A O 1
ATOM 743 N N . LEU A 1 91 ? -6.217 -4.292 15.880 1.00 92.38 91 LEU A N 1
ATOM 744 C CA . LEU A 1 91 ? -7.262 -3.385 16.372 1.00 92.38 91 LEU A CA 1
ATOM 745 C C . LEU A 1 91 ? -7.045 -2.900 17.818 1.00 92.38 91 LEU A C 1
ATOM 747 O O . LEU A 1 91 ? -7.741 -1.995 18.266 1.00 92.38 91 LEU A O 1
ATOM 751 N N . GLY A 1 92 ? -6.084 -3.474 18.550 1.00 90.38 92 GLY A N 1
ATOM 752 C CA . GLY A 1 92 ? -5.678 -3.004 19.878 1.00 90.38 92 GLY A CA 1
ATOM 753 C C . GLY A 1 92 ? -4.759 -1.777 19.849 1.00 90.38 92 GLY A C 1
ATOM 754 O O . GLY A 1 92 ? -4.353 -1.299 20.906 1.00 90.38 92 GLY A O 1
ATOM 755 N N . LYS A 1 93 ? -4.400 -1.281 18.659 1.00 92.06 93 LYS A N 1
ATOM 756 C CA . LYS A 1 93 ? -3.601 -0.069 18.448 1.00 92.06 93 LYS A CA 1
ATOM 757 C C . LYS A 1 93 ? -4.377 0.923 17.580 1.00 92.06 93 LYS A C 1
ATOM 759 O O . LYS A 1 93 ? -5.336 0.550 16.906 1.00 92.06 93 LYS A O 1
ATOM 764 N N . ALA A 1 94 ? -3.935 2.179 17.573 1.00 92.69 94 ALA A N 1
ATOM 765 C CA . ALA A 1 94 ? -4.406 3.149 16.592 1.00 92.69 94 ALA A CA 1
ATOM 766 C C . ALA A 1 94 ? -4.125 2.635 15.172 1.00 92.69 94 ALA A C 1
ATOM 768 O O . ALA A 1 94 ? -3.030 2.141 14.889 1.00 92.69 94 ALA A O 1
ATOM 769 N N . LEU A 1 95 ? -5.118 2.748 14.296 1.00 94.38 95 LEU A N 1
ATOM 770 C CA . LEU A 1 95 ? -4.992 2.389 12.893 1.00 94.38 95 LEU A CA 1
ATOM 771 C C . LEU A 1 95 ? -4.010 3.327 12.197 1.00 94.38 95 LEU A C 1
ATOM 773 O O . LEU A 1 95 ? -3.977 4.525 12.466 1.00 94.38 95 LEU A O 1
ATOM 777 N N . ILE A 1 96 ? -3.243 2.794 11.252 1.00 94.44 96 ILE A N 1
ATOM 778 C CA . ILE A 1 96 ? -2.386 3.618 10.404 1.00 94.44 96 ILE A CA 1
ATOM 779 C C . ILE A 1 96 ? -3.289 4.335 9.410 1.00 94.44 96 ILE A C 1
ATOM 781 O O . ILE A 1 96 ? -3.890 3.703 8.546 1.00 94.44 96 ILE A O 1
ATOM 785 N N . SER A 1 97 ? -3.417 5.648 9.544 1.00 94.31 97 SER A N 1
ATOM 786 C CA . SER A 1 97 ? -4.216 6.445 8.620 1.00 94.31 97 SER A CA 1
ATOM 787 C C . SER A 1 97 ? -3.432 6.774 7.353 1.00 94.31 97 SER A C 1
ATOM 789 O O . SER A 1 97 ? -3.978 6.748 6.258 1.00 94.31 97 SER A O 1
ATOM 791 N N . GLN A 1 98 ? -2.146 7.088 7.469 1.00 94.38 98 GLN A N 1
ATOM 792 C CA . GLN A 1 98 ? -1.352 7.621 6.367 1.00 94.38 98 GLN A CA 1
ATOM 793 C C . GLN A 1 98 ? 0.038 6.992 6.358 1.00 94.38 98 GLN A C 1
ATOM 795 O O . GLN A 1 98 ? 0.605 6.718 7.416 1.00 94.38 98 GLN A O 1
ATOM 800 N N . ILE A 1 99 ? 0.599 6.797 5.167 1.00 92.56 99 ILE A N 1
ATOM 801 C CA . ILE A 1 99 ? 1.966 6.305 4.970 1.00 92.56 99 ILE A CA 1
ATOM 802 C C . ILE A 1 99 ? 2.724 7.216 4.008 1.00 92.56 99 ILE A C 1
ATOM 804 O O . ILE A 1 99 ? 2.134 7.827 3.123 1.00 92.56 99 ILE A O 1
ATOM 808 N N . LEU A 1 100 ? 4.040 7.314 4.176 1.00 92.00 100 LEU A N 1
ATOM 809 C CA . LEU A 1 100 ? 4.900 8.108 3.304 1.00 92.00 100 LEU A CA 1
ATOM 810 C C . LEU A 1 100 ? 5.513 7.206 2.230 1.00 92.00 100 LEU A C 1
ATOM 812 O O . LEU A 1 100 ? 6.303 6.322 2.550 1.00 92.00 100 LEU A O 1
ATOM 816 N N . ILE A 1 101 ? 5.178 7.442 0.963 1.00 87.88 101 ILE A N 1
ATOM 817 C CA . ILE A 1 101 ? 5.732 6.715 -0.184 1.00 87.88 101 ILE A CA 1
ATOM 818 C C . ILE A 1 101 ? 6.451 7.728 -1.070 1.00 87.88 101 ILE A C 1
ATOM 820 O O . ILE A 1 101 ? 5.830 8.646 -1.599 1.00 87.88 101 ILE A O 1
ATOM 824 N N . ASN A 1 102 ? 7.769 7.579 -1.227 1.00 86.38 102 ASN A N 1
ATOM 825 C CA . ASN A 1 102 ? 8.604 8.468 -2.048 1.00 86.38 102 ASN A CA 1
ATOM 826 C C . ASN A 1 102 ? 8.402 9.968 -1.739 1.00 86.38 102 ASN A C 1
ATOM 828 O O . ASN A 1 102 ? 8.332 10.796 -2.643 1.00 86.38 102 ASN A O 1
ATOM 832 N N . GLY A 1 103 ? 8.269 10.319 -0.455 1.00 86.44 103 GLY A N 1
ATOM 833 C CA . GLY A 1 103 ? 8.055 11.704 -0.012 1.00 86.44 103 GLY A CA 1
ATOM 834 C C . GLY A 1 103 ? 6.618 12.216 -0.165 1.00 86.44 103 GLY A C 1
ATOM 835 O O . GLY A 1 103 ? 6.325 13.325 0.274 1.00 86.44 103 GLY A O 1
ATOM 836 N N . VAL A 1 104 ? 5.712 11.415 -0.729 1.00 88.50 104 VAL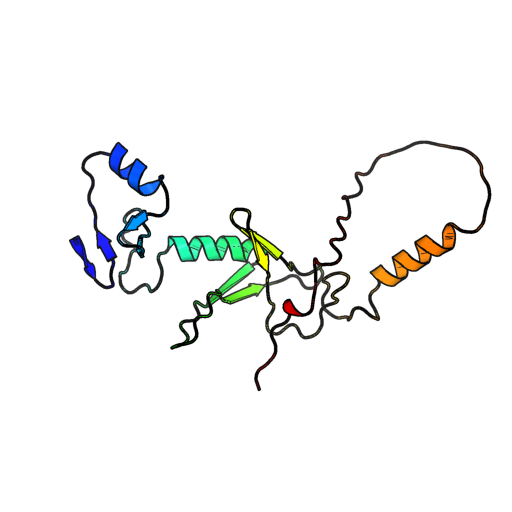 A N 1
ATOM 837 C CA . VAL A 1 104 ? 4.291 11.739 -0.865 1.00 88.50 104 VAL A CA 1
ATOM 838 C C . VAL A 1 104 ? 3.493 10.991 0.193 1.00 88.50 104 VAL A C 1
ATOM 840 O O . VAL A 1 104 ? 3.645 9.784 0.382 1.00 88.50 104 VAL A O 1
ATOM 843 N N . LEU A 1 105 ? 2.642 11.721 0.906 1.00 91.19 105 LEU A N 1
ATOM 844 C CA . LEU A 1 105 ? 1.793 11.151 1.936 1.00 91.19 105 LEU A CA 1
ATOM 845 C C . LEU A 1 105 ? 0.540 10.529 1.303 1.00 91.19 105 LEU A C 1
ATOM 847 O O . LEU A 1 105 ? -0.278 11.223 0.700 1.00 91.19 105 LEU A O 1
ATOM 851 N N . GLN A 1 106 ? 0.403 9.216 1.453 1.00 91.12 106 GLN A N 1
ATOM 852 C CA . GLN A 1 106 ? -0.698 8.423 0.929 1.00 91.12 106 GLN A CA 1
ATOM 853 C C . GLN A 1 106 ? -1.698 8.109 2.043 1.00 91.12 106 GLN A C 1
ATOM 855 O O . GLN A 1 106 ? -1.328 7.628 3.114 1.00 91.12 106 GLN A O 1
ATOM 860 N N . LYS A 1 107 ? -2.976 8.376 1.777 1.00 92.56 107 LYS A N 1
ATOM 861 C CA . LYS A 1 107 ? -4.098 8.071 2.672 1.00 92.56 107 LYS A CA 1
ATOM 862 C C . LYS A 1 107 ? -4.500 6.595 2.568 1.00 92.56 107 LYS A C 1
ATOM 864 O O . LYS A 1 107 ? -4.556 6.058 1.465 1.00 92.56 107 LYS A O 1
ATOM 869 N N . ILE A 1 108 ? -4.782 5.970 3.710 1.00 92.00 108 ILE A N 1
ATOM 870 C CA . ILE A 1 108 ? -5.276 4.595 3.850 1.00 92.00 108 ILE A CA 1
ATOM 871 C C . ILE A 1 108 ? -6.761 4.588 4.208 1.00 92.00 108 ILE A C 1
ATOM 873 O O . ILE A 1 108 ? -7.170 5.082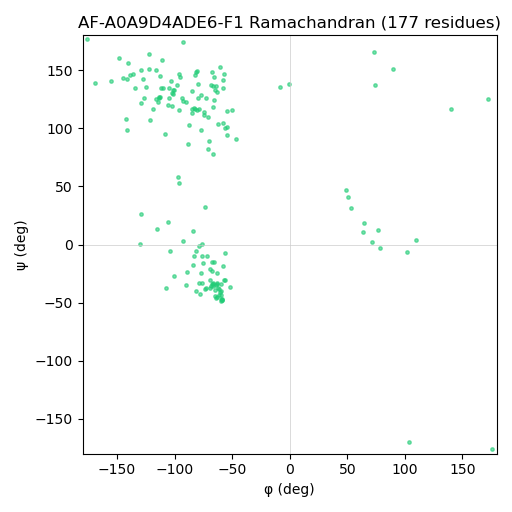 5.260 1.00 92.00 108 ILE A O 1
ATOM 877 N N . GLU A 1 109 ? -7.552 3.965 3.346 1.00 92.00 109 GL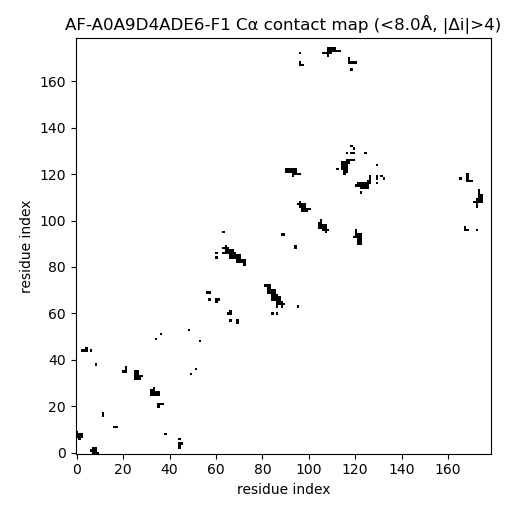U A N 1
ATOM 878 C CA . GLU A 1 109 ? -8.974 3.734 3.573 1.00 92.00 109 GLU A CA 1
ATOM 879 C C . GLU A 1 109 ? -9.188 2.286 4.020 1.00 92.00 109 GLU A C 1
ATOM 881 O O . GLU A 1 109 ? -8.640 1.346 3.441 1.00 92.00 109 GLU A O 1
ATOM 886 N N . TYR A 1 110 ? -9.981 2.107 5.069 1.00 92.06 110 TYR A N 1
ATOM 887 C CA . TYR A 1 110 ? -10.344 0.818 5.626 1.00 92.06 110 TYR A CA 1
ATOM 888 C C . TYR A 1 110 ? -11.756 0.458 5.186 1.00 92.06 110 TYR A C 1
ATOM 890 O O . TYR A 1 110 ? -12.740 1.122 5.524 1.00 92.06 110 TYR A O 1
ATOM 898 N N . GLU A 1 111 ? -11.861 -0.649 4.465 1.00 89.19 111 GLU A N 1
ATOM 899 C CA . GLU A 1 111 ? -13.140 -1.295 4.219 1.00 89.19 111 GLU A CA 1
ATOM 900 C C . GLU A 1 111 ? -13.524 -2.154 5.434 1.00 89.19 111 GLU A C 1
ATOM 902 O O . GLU A 1 111 ? -12.674 -2.721 6.121 1.00 89.19 111 GLU A O 1
ATOM 907 N N . TYR A 1 112 ? -14.826 -2.274 5.699 1.00 83.06 112 TYR A N 1
ATOM 908 C CA . TYR A 1 112 ? -15.384 -3.162 6.730 1.00 83.06 112 TYR A CA 1
ATOM 909 C C . TYR A 1 112 ? -15.016 -2.840 8.196 1.00 83.06 112 TYR A C 1
ATOM 911 O O . TYR A 1 112 ? -15.238 -3.683 9.065 1.00 83.06 112 TYR A O 1
ATOM 919 N N . LEU A 1 113 ? -14.551 -1.622 8.508 1.00 84.00 113 LEU A N 1
ATOM 920 C CA . LEU A 1 113 ? -14.374 -1.136 9.887 1.00 84.00 113 LEU A CA 1
ATOM 921 C C . LEU A 1 113 ? -15.422 -0.061 10.237 1.00 84.00 113 LEU A C 1
ATOM 923 O O . LEU A 1 113 ? -15.208 1.112 9.954 1.00 84.00 113 LEU A O 1
ATOM 927 N N . PRO A 1 114 ? -16.560 -0.413 10.865 1.00 74.62 114 PRO A N 1
ATOM 928 C CA . PRO A 1 114 ? -17.671 0.528 11.043 1.00 74.62 114 PRO A CA 1
ATOM 929 C C . PRO A 1 114 ? -17.447 1.591 12.130 1.00 74.62 114 PRO A C 1
ATOM 931 O O . PRO A 1 114 ? -18.202 2.557 12.192 1.00 74.62 114 PRO A O 1
ATOM 934 N N . THR A 1 115 ? -16.471 1.421 13.029 1.00 86.81 115 THR A N 1
ATOM 935 C CA . THR A 1 115 ? -16.327 2.300 14.202 1.00 86.81 115 THR A CA 1
ATOM 936 C C . THR A 1 115 ? -14.863 2.585 14.508 1.00 86.81 115 THR A C 1
ATOM 938 O O . THR A 1 115 ? -14.182 1.784 15.146 1.00 86.81 115 THR A O 1
ATOM 941 N N . VAL A 1 116 ? -14.390 3.749 14.062 1.00 91.19 116 VAL A N 1
ATOM 942 C CA . VAL A 1 116 ? -13.044 4.270 14.329 1.00 91.19 116 VAL A CA 1
ATOM 943 C C . VAL A 1 116 ? -13.164 5.653 14.961 1.00 91.19 116 VAL A C 1
ATOM 945 O O . VAL A 1 116 ? -13.932 6.495 14.497 1.00 91.19 116 VAL A O 1
ATOM 948 N N . CYS A 1 117 ? -12.390 5.908 16.011 1.00 91.88 117 CYS A N 1
ATOM 949 C CA . CYS A 1 117 ? -12.317 7.218 16.639 1.00 91.88 117 CYS A CA 1
ATOM 950 C C . CYS A 1 117 ? -11.393 8.145 15.840 1.00 91.88 117 CYS A C 1
ATOM 952 O O . CYS A 1 117 ? -10.182 7.935 15.802 1.00 91.88 117 CYS A O 1
ATOM 954 N N . PHE A 1 118 ? -11.929 9.224 15.268 1.00 91.00 118 PHE A N 1
ATOM 955 C CA . PHE A 1 118 ? -11.135 10.192 14.499 1.00 91.00 118 PHE A CA 1
ATOM 956 C C . PHE A 1 118 ? -10.290 11.150 15.354 1.00 91.00 118 PHE A C 1
ATOM 958 O O . PHE A 1 118 ? -9.557 11.966 14.810 1.00 91.00 118 PHE A O 1
ATOM 965 N N . SER A 1 119 ? -10.324 11.044 16.684 1.00 89.44 119 SER A N 1
ATOM 966 C CA . SER A 1 119 ? -9.380 11.771 17.550 1.00 89.44 119 SER A CA 1
ATOM 967 C C . SER A 1 119 ? -8.107 10.986 17.832 1.00 89.44 119 SER A C 1
ATOM 969 O O . SER A 1 119 ? -7.044 11.577 17.977 1.00 89.44 119 SER A O 1
ATOM 971 N N . CYS A 1 120 ? -8.202 9.658 17.949 1.00 90.12 120 CYS A N 1
ATOM 972 C CA . CYS A 1 120 ? -7.085 8.823 18.401 1.00 90.12 120 CYS A CA 1
ATOM 973 C C . CYS A 1 120 ? -6.787 7.614 17.504 1.00 90.12 120 CYS A C 1
ATOM 975 O O . CYS A 1 120 ? -5.914 6.820 17.849 1.00 90.12 120 CYS A O 1
ATOM 977 N N . GLY A 1 121 ? -7.529 7.424 16.412 1.00 91.44 121 GLY A N 1
ATOM 978 C CA . GLY A 1 121 ? -7.339 6.348 15.437 1.00 91.44 121 GLY A CA 1
ATOM 979 C C . GLY A 1 121 ? -7.726 4.946 15.906 1.00 91.44 121 GLY A C 1
ATOM 980 O O . GLY A 1 121 ? -7.522 3.991 15.163 1.00 91.44 121 GLY A O 1
ATOM 981 N N . HIS A 1 122 ? -8.242 4.776 17.124 1.00 92.88 122 HIS A N 1
ATOM 982 C CA . HIS A 1 122 ? -8.558 3.451 17.664 1.00 92.88 122 HIS A CA 1
ATOM 983 C C . HIS A 1 122 ? -9.913 2.940 17.179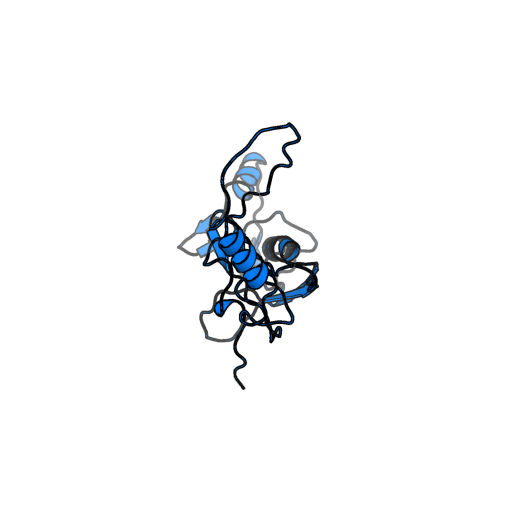 1.00 92.88 122 HIS A C 1
ATOM 985 O O . HIS A 1 122 ? -10.867 3.704 17.021 1.00 92.88 122 HIS A O 1
ATOM 991 N N . TYR A 1 123 ? -9.992 1.627 16.991 1.00 91.94 123 TYR A N 1
ATOM 992 C CA . TYR A 1 123 ? -11.224 0.928 16.653 1.00 91.94 123 TYR A CA 1
ATOM 993 C C . TYR A 1 123 ? -12.103 0.682 17.892 1.00 91.94 123 TYR A C 1
ATOM 995 O O . TYR A 1 123 ? -11.599 0.471 18.995 1.00 91.94 123 TYR A O 1
ATOM 1003 N N . GLY A 1 124 ? -13.423 0.652 17.692 1.00 90.44 124 GLY A N 1
ATOM 1004 C CA . GLY A 1 124 ? -14.406 0.187 18.678 1.00 90.44 124 GLY A CA 1
ATOM 1005 C C . GLY A 1 124 ? -15.159 1.284 19.432 1.00 90.44 124 GLY A C 1
ATOM 1006 O O . GLY A 1 124 ? -16.098 0.975 20.158 1.00 90.44 124 GLY A O 1
ATOM 1007 N N . TYR A 1 125 ? -14.796 2.554 19.252 1.00 90.06 125 TYR A N 1
ATOM 1008 C CA . TYR A 1 125 ? -15.517 3.694 19.823 1.00 90.06 125 TYR A CA 1
ATOM 1009 C C . TYR A 1 125 ? -15.422 4.924 18.918 1.00 90.06 125 TYR A C 1
ATOM 1011 O O . TYR A 1 125 ? -14.550 5.012 18.054 1.00 90.06 125 TYR A O 1
ATOM 1019 N N . ASN A 1 126 ? -16.344 5.867 19.105 1.00 86.44 126 ASN A N 1
ATOM 1020 C CA . ASN A 1 126 ? -16.370 7.135 18.384 1.00 86.44 126 ASN A CA 1
ATOM 1021 C C . ASN A 1 126 ? -15.624 8.233 19.168 1.00 86.44 126 ASN A C 1
ATOM 1023 O O . ASN A 1 126 ? -15.176 8.040 20.298 1.00 86.44 126 ASN A O 1
ATOM 1027 N N . GLN A 1 127 ? -15.486 9.405 18.553 1.00 84.38 127 GLN A N 1
ATOM 1028 C CA . GLN A 1 127 ? -14.817 10.555 19.162 1.00 84.38 127 GLN A CA 1
ATOM 1029 C C . GLN A 1 127 ? -15.478 11.020 20.472 1.00 84.38 127 GLN A C 1
ATOM 1031 O O . GLN A 1 127 ? -14.771 11.415 21.393 1.00 84.38 127 GLN A O 1
ATOM 1036 N N . GLU A 1 128 ? -16.802 10.918 20.594 1.00 83.06 128 GLU A N 1
ATOM 1037 C CA . GLU A 1 128 ? -17.561 11.383 21.766 1.00 83.06 128 GLU A CA 1
ATOM 1038 C C . GLU A 1 128 ? -17.187 10.637 23.053 1.00 83.06 128 GLU A C 1
ATOM 1040 O O . GLU A 1 128 ? -17.160 11.229 24.129 1.00 83.06 128 GLU A O 1
ATOM 1045 N N . ILE A 1 129 ? -16.849 9.349 22.941 1.00 85.19 129 ILE A N 1
ATOM 1046 C CA . ILE A 1 129 ? -16.497 8.481 24.076 1.00 85.19 129 ILE A CA 1
ATOM 1047 C C . ILE A 1 129 ? -14.974 8.238 24.108 1.00 85.19 129 ILE A C 1
ATOM 1049 O O . ILE A 1 129 ? -14.483 7.287 24.714 1.00 85.19 129 ILE A O 1
ATOM 1053 N N . CYS A 1 130 ? -14.181 9.087 23.443 1.00 87.25 130 CYS A N 1
ATOM 1054 C CA . CYS A 1 130 ? -12.737 8.902 23.358 1.00 87.25 130 CYS A CA 1
ATOM 1055 C C . CYS A 1 130 ? -12.060 9.080 24.733 1.00 87.25 130 CYS A C 1
ATOM 1057 O O . CYS A 1 130 ? -12.046 10.192 25.271 1.00 87.25 130 CYS A O 1
ATOM 1059 N N . PRO A 1 131 ? -11.383 8.046 25.277 1.00 84.31 131 PRO A N 1
ATOM 1060 C CA . PRO A 1 131 ? -10.718 8.145 26.578 1.00 84.31 131 PRO A CA 1
ATOM 1061 C C . PRO A 1 131 ? -9.588 9.181 26.617 1.00 84.31 131 PRO A C 1
ATOM 1063 O O . PRO A 1 131 ? -9.249 9.687 27.685 1.00 84.31 131 PRO A O 1
ATOM 1066 N N . ASN A 1 132 ? -8.988 9.492 25.464 1.00 77.44 132 ASN A N 1
ATOM 1067 C CA . ASN A 1 132 ? -7.885 10.447 25.378 1.00 77.44 132 ASN A CA 1
ATOM 1068 C C . ASN A 1 132 ? -8.372 11.900 25.477 1.00 77.44 132 ASN A C 1
ATOM 1070 O O . ASN A 1 132 ? -7.703 12.700 26.120 1.00 77.44 132 ASN A O 1
ATOM 1074 N N . LEU A 1 133 ? -9.570 12.220 24.969 1.00 72.06 133 LEU A N 1
ATOM 1075 C CA . LEU A 1 133 ? -10.156 13.561 25.123 1.00 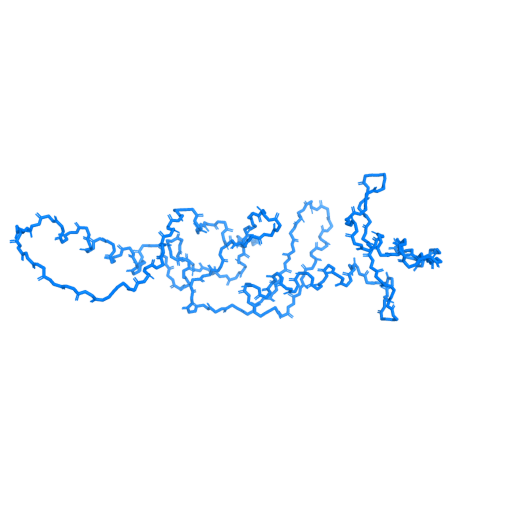72.06 133 LEU A CA 1
ATOM 1076 C C . LEU A 1 133 ? -10.510 13.873 26.585 1.00 72.06 133 LEU A C 1
ATOM 1078 O O . LEU A 1 133 ? -10.353 15.003 27.040 1.00 72.06 133 LEU A O 1
ATOM 1082 N N . VAL A 1 134 ? -10.922 12.858 27.350 1.00 61.44 134 VAL A N 1
ATOM 1083 C CA . VAL A 1 134 ? -11.222 12.997 28.786 1.00 61.44 134 VAL A CA 1
ATOM 1084 C C . VAL A 1 134 ? -9.951 13.246 29.612 1.00 61.44 134 VAL A C 1
ATOM 1086 O O . VAL A 1 134 ? -9.999 13.927 30.636 1.00 61.44 134 VAL A O 1
ATOM 1089 N N . LYS A 1 135 ? -8.798 12.716 29.180 1.00 61.31 135 LYS A N 1
ATOM 1090 C CA . LYS A 1 135 ? -7.508 12.936 29.855 1.00 61.31 135 LYS A CA 1
ATOM 1091 C C . LYS A 1 135 ? -6.973 14.353 29.642 1.00 61.31 135 LYS A C 1
ATOM 1093 O O . LYS A 1 135 ? -6.445 14.927 30.592 1.00 61.31 135 LYS A O 1
ATOM 1098 N N . ASP A 1 136 ? -7.151 14.925 28.453 1.00 59.38 136 ASP A N 1
ATOM 1099 C CA . ASP A 1 136 ? -6.694 16.290 28.162 1.00 59.38 136 ASP A CA 1
ATOM 1100 C C . ASP A 1 136 ? -7.503 17.345 28.928 1.00 59.38 136 ASP A C 1
ATOM 1102 O O . ASP A 1 136 ? -6.918 18.281 29.471 1.00 59.38 136 ASP A O 1
ATOM 1106 N N . GLN A 1 137 ? -8.817 17.145 29.092 1.00 56.06 137 GLN A N 1
ATOM 1107 C CA . GLN A 1 137 ? -9.658 18.040 29.899 1.00 56.06 137 GLN A CA 1
ATOM 1108 C C . GLN A 1 137 ? -9.245 18.077 31.376 1.00 56.06 137 GLN A C 1
ATOM 1110 O O . GLN A 1 137 ? -9.249 19.145 31.982 1.00 56.06 137 GLN A O 1
ATOM 1115 N N . ARG A 1 138 ? -8.838 16.936 31.952 1.00 52.81 138 ARG A N 1
ATOM 1116 C CA . ARG A 1 138 ? -8.371 16.880 33.349 1.00 52.81 138 ARG A CA 1
ATOM 1117 C C . ARG A 1 138 ? -7.039 17.601 33.551 1.00 52.81 138 ARG A C 1
ATOM 1119 O O . ARG A 1 138 ? -6.871 18.266 34.566 1.00 52.81 138 ARG A O 1
ATOM 1126 N N . ARG A 1 139 ? -6.138 17.540 32.564 1.00 52.44 139 ARG A N 1
ATOM 1127 C CA . ARG A 1 139 ? -4.872 18.290 32.586 1.00 52.44 139 ARG A CA 1
ATOM 1128 C C . ARG A 1 139 ? -5.084 19.802 32.508 1.00 52.44 139 ARG A C 1
ATOM 1130 O O . ARG A 1 139 ? -4.334 20.538 33.125 1.00 52.44 139 ARG A O 1
ATOM 1137 N N . THR A 1 140 ? -6.114 20.275 31.799 1.00 49.94 140 THR A N 1
ATOM 1138 C CA . THR A 1 140 ? -6.371 21.725 31.684 1.00 49.94 140 THR A CA 1
ATOM 1139 C C . THR A 1 140 ? -7.015 22.319 32.941 1.00 49.94 140 THR A C 1
ATOM 1141 O O . THR A 1 140 ? -6.882 23.512 33.197 1.00 49.94 140 THR A O 1
ATOM 1144 N N . THR A 1 141 ? -7.720 21.509 33.737 1.00 46.12 141 THR A N 1
ATOM 1145 C CA . THR A 1 141 ? -8.385 21.970 34.968 1.00 46.12 141 THR A CA 1
ATOM 1146 C C . THR A 1 141 ? -7.479 22.014 36.197 1.00 46.12 141 THR A C 1
ATOM 1148 O O . THR A 1 141 ? -7.826 22.687 37.162 1.00 46.12 141 THR A O 1
ATOM 1151 N N . GLU A 1 142 ? -6.328 21.337 36.179 1.00 47.47 142 GLU A N 1
ATOM 1152 C CA . GLU A 1 142 ? -5.382 21.333 37.308 1.00 47.47 142 GLU A CA 1
ATOM 1153 C C . GLU A 1 142 ? -4.433 22.553 37.321 1.00 47.47 142 GLU A C 1
ATOM 1155 O O . GLU A 1 142 ? -3.807 22.814 38.343 1.00 47.47 142 GLU A O 1
ATOM 1160 N N . ASP A 1 143 ? -4.403 23.371 36.259 1.00 46.66 143 ASP A N 1
ATOM 1161 C CA . ASP A 1 143 ? -3.508 24.540 36.134 1.00 46.66 143 ASP A CA 1
ATOM 1162 C C . ASP A 1 143 ? -4.104 25.886 36.616 1.00 46.66 143 ASP A C 1
ATOM 1164 O O . ASP A 1 143 ? -3.451 26.924 36.508 1.00 46.66 143 ASP A O 1
ATOM 1168 N N . ILE A 1 144 ? -5.332 25.922 37.161 1.00 48.38 144 ILE A N 1
ATOM 1169 C CA . ILE A 1 144 ? -5.996 27.194 37.547 1.00 48.38 144 ILE A CA 1
ATOM 1170 C C . ILE A 1 144 ? -5.993 27.471 39.065 1.00 48.38 144 ILE A C 1
ATOM 1172 O O . ILE A 1 144 ? -6.337 28.576 39.484 1.00 48.38 144 ILE A O 1
ATOM 1176 N N . THR A 1 145 ? -5.522 26.567 39.929 1.00 43.03 145 THR A N 1
ATOM 1177 C CA . THR A 1 145 ? -5.471 26.851 41.379 1.00 43.03 145 THR A CA 1
ATOM 1178 C C . THR A 1 145 ? -4.232 26.293 42.077 1.00 43.03 145 THR A C 1
ATOM 1180 O O . THR A 1 145 ? -4.184 25.103 42.369 1.00 43.03 145 THR A O 1
ATOM 1183 N N . GLY A 1 146 ? -3.298 27.175 42.460 1.00 33.50 146 GLY A N 1
ATOM 1184 C CA . GLY A 1 146 ? -2.365 26.925 43.571 1.00 33.50 146 GLY A CA 1
ATOM 1185 C C . GLY A 1 146 ? -0.927 27.402 43.351 1.00 33.50 146 GLY A C 1
ATOM 1186 O O . GLY A 1 146 ? -0.219 26.907 42.486 1.00 33.50 146 GLY A O 1
ATOM 1187 N N . GLU A 1 147 ? -0.489 28.358 44.167 1.00 36.69 147 GLU A N 1
ATOM 1188 C CA . GLU A 1 147 ? 0.842 28.974 44.167 1.00 36.69 147 GLU A CA 1
ATOM 1189 C C . GLU A 1 147 ? 2.002 28.029 44.580 1.00 36.69 147 GLU A C 1
ATOM 1191 O O . GLU A 1 147 ? 1.847 27.151 45.421 1.00 36.69 147 GLU A O 1
ATOM 1196 N N . LYS A 1 148 ? 3.176 28.298 43.978 1.00 37.41 148 LYS A N 1
ATOM 1197 C CA . LYS A 1 148 ? 4.592 27.924 44.256 1.00 37.41 148 LYS A CA 1
ATOM 1198 C C . LYS A 1 148 ? 4.937 27.037 45.478 1.00 37.41 148 LYS A C 1
ATOM 1200 O O . LYS A 1 148 ? 4.596 27.391 46.598 1.00 37.41 148 LYS A O 1
ATOM 1205 N N . MET A 1 149 ? 5.864 26.072 45.284 1.00 29.34 149 MET A N 1
ATOM 1206 C CA . MET A 1 149 ? 7.270 26.078 45.796 1.00 29.34 149 MET A CA 1
ATOM 1207 C C . MET A 1 149 ? 8.041 24.734 45.568 1.00 29.34 149 MET A C 1
ATOM 1209 O O . MET A 1 149 ? 7.632 23.699 46.070 1.00 29.34 149 MET A O 1
ATOM 1213 N N . ILE A 1 150 ? 9.220 24.845 44.918 1.00 31.17 150 ILE A N 1
ATOM 1214 C CA . ILE A 1 150 ? 10.529 24.134 45.077 1.00 31.17 150 ILE A CA 1
ATOM 1215 C C . ILE A 1 150 ? 10.738 22.659 44.597 1.00 31.17 150 ILE A C 1
ATOM 1217 O O . ILE A 1 150 ? 9.917 21.773 44.776 1.00 31.17 150 ILE A O 1
ATOM 1221 N N . GLN A 1 151 ? 11.916 22.484 43.965 1.00 36.66 151 GLN A N 1
ATOM 1222 C CA . GLN A 1 151 ? 12.558 21.410 43.169 1.00 36.66 151 GLN A CA 1
ATOM 1223 C C . GLN A 1 151 ? 12.797 20.035 43.842 1.00 36.66 151 GLN A C 1
ATOM 1225 O O . GLN A 1 151 ? 13.138 20.021 45.016 1.00 36.66 151 GLN A O 1
ATOM 1230 N N . GLU A 1 152 ? 12.846 18.935 43.053 1.00 29.14 152 GLU A N 1
ATOM 1231 C CA . GLU A 1 152 ? 14.084 18.136 42.824 1.00 29.14 152 GLU A CA 1
ATOM 1232 C C . GLU A 1 152 ? 14.008 17.061 41.693 1.00 29.14 152 GLU A C 1
ATOM 1234 O O . GLU A 1 152 ? 13.025 16.353 41.515 1.00 29.14 152 GLU A O 1
ATOM 1239 N N . ASN A 1 153 ? 15.113 16.999 40.940 1.00 30.50 153 ASN A N 1
ATOM 1240 C CA . ASN A 1 153 ? 15.676 16.094 39.912 1.00 30.50 153 ASN A CA 1
ATOM 1241 C C . ASN A 1 153 ? 15.102 14.691 39.513 1.00 30.50 153 ASN A C 1
ATOM 1243 O O . ASN A 1 153 ? 15.077 13.765 40.318 1.00 30.50 153 ASN A O 1
ATOM 1247 N N . ARG A 1 154 ? 15.052 14.501 38.164 1.00 32.97 154 ARG A N 1
ATOM 1248 C CA . ARG A 1 154 ? 15.450 13.320 37.315 1.00 32.97 154 ARG A CA 1
ATOM 1249 C C . ARG A 1 154 ? 14.395 12.219 37.014 1.00 32.97 154 ARG A C 1
ATOM 1251 O O . ARG A 1 154 ? 13.593 11.931 37.889 1.00 32.97 154 ARG A O 1
ATOM 1258 N N . PRO A 1 155 ? 14.449 11.480 35.866 1.00 34.12 155 PRO A N 1
ATOM 1259 C CA . PRO A 1 155 ? 15.186 11.654 34.598 1.00 34.12 155 PRO A CA 1
ATOM 1260 C C . PRO A 1 155 ? 14.286 12.001 33.391 1.00 34.12 155 PRO A C 1
ATOM 1262 O O . PRO A 1 155 ? 13.113 11.647 33.341 1.00 34.12 155 PRO A O 1
ATOM 1265 N N . GLU A 1 156 ? 14.896 12.592 32.360 1.00 38.16 156 GLU A N 1
ATOM 1266 C CA . GLU A 1 156 ? 14.349 12.693 31.002 1.00 38.16 156 GLU A CA 1
ATOM 1267 C C . GLU A 1 156 ? 14.008 11.302 30.439 1.00 38.16 156 GLU A C 1
ATOM 1269 O O . GLU A 1 156 ? 14.866 10.578 29.927 1.00 38.16 156 GLU A O 1
ATOM 1274 N N . GLN A 1 157 ? 12.732 10.931 30.483 1.00 33.28 157 GLN A N 1
ATOM 1275 C CA . GLN A 1 157 ? 12.168 10.083 29.446 1.00 33.28 157 GLN A CA 1
ATOM 1276 C C . GLN A 1 157 ? 11.783 11.013 28.308 1.00 33.28 157 GLN A C 1
ATOM 1278 O O . GLN A 1 157 ? 10.976 11.918 28.490 1.00 33.28 157 GLN A O 1
ATOM 1283 N N . ARG A 1 158 ? 12.414 10.811 27.148 1.00 37.56 158 ARG A N 1
ATOM 1284 C CA . ARG A 1 158 ? 12.042 11.456 25.891 1.00 37.56 158 ARG A CA 1
ATOM 1285 C C . ARG A 1 158 ? 10.565 11.174 25.637 1.00 37.56 158 ARG A C 1
ATOM 1287 O O . ARG A 1 158 ? 10.215 10.125 25.095 1.00 37.56 158 ARG A O 1
ATOM 1294 N N . GLU A 1 159 ? 9.715 12.101 26.061 1.00 32.56 159 GLU A N 1
ATOM 1295 C CA . GLU A 1 159 ? 8.344 12.184 25.604 1.00 32.56 159 GLU A CA 1
ATOM 1296 C C . GLU A 1 159 ? 8.419 12.252 24.091 1.00 32.56 159 GLU A C 1
ATOM 1298 O O . GLU A 1 159 ? 9.019 13.149 23.493 1.00 32.56 159 GLU A O 1
ATOM 1303 N N . SER A 1 160 ? 7.878 11.200 23.484 1.00 33.84 160 SER A N 1
ATOM 1304 C CA . SER A 1 160 ? 7.597 11.175 22.066 1.00 33.84 160 SER A CA 1
ATOM 1305 C C . SER A 1 160 ? 6.826 12.448 21.789 1.00 33.84 160 SER A C 1
ATOM 1307 O O . SER A 1 160 ? 5.761 12.653 22.367 1.00 33.84 160 SER A O 1
ATOM 1309 N N . THR A 1 161 ? 7.420 13.326 20.991 1.00 30.89 161 THR A N 1
ATOM 1310 C CA . THR A 1 161 ? 6.817 14.575 20.558 1.00 30.89 161 THR A CA 1
ATOM 1311 C C . THR A 1 161 ? 5.491 14.180 19.934 1.00 30.89 161 THR A C 1
ATOM 1313 O O . THR A 1 161 ? 5.454 13.614 18.840 1.00 30.89 161 THR A O 1
ATOM 1316 N N . VAL A 1 162 ? 4.404 14.359 20.683 1.00 37.97 162 VAL A N 1
ATOM 1317 C CA . VAL A 1 162 ? 3.063 14.122 20.180 1.00 37.97 162 VAL A CA 1
ATOM 1318 C C . VAL A 1 162 ? 2.837 15.242 19.183 1.00 37.97 162 VAL A C 1
ATOM 1320 O O . VAL A 1 162 ? 2.386 16.330 19.520 1.00 37.97 162 VAL A O 1
ATOM 1323 N N . ILE A 1 163 ? 3.216 14.985 17.935 1.00 36.00 163 ILE A N 1
ATOM 1324 C CA . ILE A 1 163 ? 2.717 15.736 16.800 1.00 36.00 163 ILE A CA 1
ATOM 1325 C C . ILE A 1 163 ? 1.264 15.276 16.672 1.00 36.00 163 ILE A C 1
ATOM 1327 O O . ILE A 1 163 ? 0.942 14.363 15.911 1.00 36.00 163 ILE A O 1
ATOM 1331 N N . THR A 1 164 ? 0.371 15.862 17.473 1.00 39.97 164 THR A N 1
ATOM 1332 C CA . THR A 1 164 ? -1.062 15.871 17.187 1.00 39.97 164 THR A CA 1
ATOM 1333 C C . THR A 1 164 ? -1.237 16.720 15.937 1.00 39.97 164 THR A C 1
ATOM 1335 O O . THR A 1 164 ? -1.624 17.883 15.980 1.00 39.97 164 THR A O 1
ATOM 1338 N N . ASN A 1 165 ? -0.938 16.131 14.779 1.00 48.69 165 ASN A N 1
ATOM 1339 C CA . ASN A 1 165 ? -1.550 16.586 13.549 1.00 48.69 165 ASN A CA 1
ATOM 1340 C C . ASN A 1 165 ? -3.054 16.440 13.781 1.00 48.69 165 ASN A C 1
ATOM 1342 O O . ASN A 1 165 ? -3.583 15.330 13.748 1.00 48.69 165 ASN A O 1
ATOM 1346 N N . SER A 1 166 ? -3.744 17.555 14.014 1.00 54.53 166 SER A N 1
ATOM 1347 C CA . SER A 1 166 ? -5.205 17.624 14.148 1.00 54.53 166 SER A CA 1
ATOM 1348 C C . SER A 1 166 ? -5.952 17.050 12.932 1.00 54.53 166 SER A C 1
ATOM 1350 O O . SER A 1 166 ? -7.160 16.860 12.991 1.00 54.53 166 SER A O 1
ATOM 1352 N N . ASN A 1 167 ? -5.223 16.702 11.863 1.00 68.44 167 ASN A N 1
ATOM 1353 C CA . ASN A 1 167 ? -5.704 16.112 10.616 1.00 68.44 167 ASN A CA 1
ATOM 1354 C C . ASN A 1 167 ? -5.187 14.680 10.348 1.00 68.44 167 ASN A C 1
ATOM 1356 O O . ASN A 1 167 ? -5.275 14.204 9.213 1.00 68.44 167 ASN A O 1
ATOM 1360 N N . ALA A 1 168 ? -4.598 13.992 11.334 1.00 86.12 168 ALA A N 1
ATOM 1361 C CA . ALA A 1 168 ? -4.056 12.645 11.122 1.00 86.12 168 ALA A CA 1
ATOM 1362 C C . ALA A 1 168 ? -5.153 11.608 10.830 1.00 86.12 168 ALA A C 1
ATOM 1364 O O . ALA A 1 168 ? -4.949 10.716 10.009 1.00 86.12 168 ALA A O 1
ATOM 1365 N N . TYR A 1 169 ? -6.322 11.745 11.454 1.00 91.94 169 TYR A N 1
ATOM 1366 C CA . TYR A 1 169 ? -7.457 10.834 11.306 1.00 91.94 169 TYR A CA 1
ATOM 1367 C C . TYR A 1 169 ? -8.686 11.597 10.808 1.00 91.94 169 TYR A C 1
ATOM 1369 O O . TYR A 1 169 ? -8.831 12.789 11.071 1.00 91.94 169 TYR A O 1
ATOM 1377 N N . GLY A 1 170 ? -9.578 10.929 10.079 1.00 91.19 170 GLY A N 1
ATOM 1378 C CA . GLY A 1 170 ? -10.808 11.566 9.616 1.00 91.19 170 GLY A CA 1
ATOM 1379 C C . GLY A 1 170 ? -11.756 10.629 8.870 1.00 91.19 170 GLY A C 1
ATOM 1380 O O . GLY A 1 170 ? -11.394 9.480 8.617 1.00 91.19 170 GLY A O 1
ATOM 1381 N N . PRO A 1 171 ? -12.943 11.128 8.473 1.00 90.19 171 PRO A N 1
ATOM 1382 C CA . PRO A 1 171 ? -14.000 10.321 7.854 1.00 90.19 171 PRO A CA 1
ATOM 1383 C C . PRO A 1 171 ? -13.567 9.569 6.594 1.00 90.19 171 PRO A C 1
ATOM 1385 O O . PRO A 1 171 ? -14.031 8.463 6.355 1.00 90.19 171 PRO A O 1
ATOM 1388 N N . TRP A 1 172 ? -12.619 10.133 5.840 1.00 90.81 172 TRP A N 1
ATOM 1389 C CA . TRP A 1 172 ? -12.034 9.516 4.645 1.00 90.81 172 TRP A CA 1
ATOM 1390 C C . TRP A 1 172 ? -11.380 8.154 4.918 1.00 90.81 172 TRP A C 1
ATOM 1392 O O . TRP A 1 172 ? -11.164 7.394 3.988 1.00 90.81 172 TRP A O 1
ATOM 1402 N N . MET A 1 173 ? -11.058 7.829 6.175 1.00 91.62 173 MET A N 1
ATOM 1403 C CA . MET A 1 173 ? -10.505 6.524 6.532 1.00 91.62 173 MET A CA 1
ATOM 1404 C C . MET A 1 173 ? -11.503 5.381 6.353 1.00 91.62 173 MET A C 1
ATOM 1406 O O . MET A 1 173 ? -11.082 4.232 6.415 1.00 91.62 173 MET A O 1
ATOM 1410 N N . LEU A 1 174 ? -12.799 5.655 6.201 1.00 90.31 174 LEU A N 1
ATOM 1411 C CA . LEU A 1 174 ? -13.836 4.634 6.102 1.00 90.31 174 LEU A CA 1
ATOM 1412 C C . LEU A 1 174 ? -14.502 4.700 4.729 1.00 90.31 174 LEU A C 1
ATOM 1414 O O . LEU A 1 174 ? -15.022 5.740 4.334 1.00 90.31 174 LEU A O 1
ATOM 1418 N N . VAL A 1 175 ? -14.520 3.572 4.021 1.00 84.56 175 VAL A N 1
ATOM 1419 C CA . VAL A 1 175 ? -15.184 3.473 2.715 1.00 84.56 175 VAL A CA 1
ATOM 1420 C C . VAL A 1 175 ? -16.694 3.311 2.909 1.00 84.56 175 VAL A C 1
ATOM 1422 O O . VAL A 1 175 ? -17.147 2.398 3.605 1.00 84.56 175 VAL A O 1
ATOM 1425 N N . GLU A 1 176 ? -17.487 4.177 2.273 1.00 75.00 176 GLU A N 1
ATOM 1426 C CA . GLU A 1 176 ? -18.950 4.078 2.284 1.00 75.00 176 GLU A CA 1
ATOM 1427 C C . GLU A 1 176 ? -19.436 2.832 1.531 1.00 75.00 176 GLU A C 1
ATOM 1429 O O . GLU A 1 176 ? -18.999 2.529 0.417 1.00 75.00 176 GLU A O 1
ATOM 1434 N N . ARG A 1 177 ? -20.409 2.119 2.111 1.00 64.81 177 ARG A N 1
ATOM 1435 C CA . ARG A 1 177 ? -21.110 1.047 1.396 1.00 64.81 177 ARG A CA 1
ATOM 1436 C C . ARG A 1 177 ? -22.069 1.667 0.385 1.00 64.81 177 ARG A C 1
ATOM 1438 O O . ARG A 1 177 ? -23.063 2.273 0.774 1.00 64.81 177 ARG A O 1
ATOM 1445 N N . ARG A 1 178 ? -21.814 1.456 -0.906 1.00 56.31 178 ARG A N 1
ATOM 1446 C CA . ARG A 1 178 ? -22.866 1.563 -1.923 1.00 56.31 178 ARG A CA 1
ATOM 1447 C C . ARG A 1 178 ? -23.706 0.288 -1.843 1.00 56.31 178 ARG A C 1
ATOM 1449 O O . ARG A 1 178 ? -23.256 -0.758 -2.306 1.00 56.31 178 ARG A O 1
ATOM 1456 N N . ASN A 1 179 ? -24.846 0.377 -1.159 1.00 40.50 179 ASN A N 1
ATOM 1457 C CA . ASN A 1 179 ? -25.900 -0.642 -1.207 1.00 40.50 179 ASN A CA 1
ATOM 1458 C C . ASN A 1 179 ? -26.617 -0.610 -2.557 1.00 40.50 179 ASN A C 1
ATOM 1460 O O . ASN A 1 179 ? -26.757 0.505 -3.111 1.00 40.50 179 ASN A O 1
#